Protein AF-A0A5N7DQH2-F1 (afdb_monomer)

Mean predicted aligned error: 17.01 Å

Nearest PDB structures (foldseek):
  4uob-assembly1_A  TM=7.864E-01  e=9.817E-02  Deinococcus radiodurans R1 = ATCC 13939 = DSM 20539
  7zm7-assembly1_J  TM=2.727E-01  e=5.864E+00  Thermochaetoides thermophila DSM 1495

InterPro domains:
  IPR011257 DNA glycosylase [SSF48150] (36-130)

Secondary structure (DSSP, 8-state):
-----PPPGGGGT--GGG--HHHHHHHHHHHHHTTSSS-HHHHHHHHHHHHHTT--SHHHHHHHHHHHHHHHHHHTT-TTTHHHHHHHHHHHHHHHHHHHSSHHHHHHHS-HHHHHHHHHHSTT--HHHHHHHHHHHHHHHHHHHHHHHHHHHHHHHHHHHHHHHS---------S------SSTTSSS-SS------------------------

Foldseek 3Di:
DPPDDDDDLVNLVQDLVVVDLQSVQLLVQLLQLVLDPDDPQLSSQLSVLCVVVVVRFLVSLLVCAQPNQLVSSVVSVVVVCSNVSSVLSNVVSVCCCVVQNGSVRVLVVDALPVNLVVVVVSPRSDPVSSVSSSVSSVVVVVVVVVVVVVVVVVVVVVVVVVCVVPPPPDPPPPDDDDDDDPPPPDPPPDDDDDDDDDDDDDDDDDDDDDDDDDDD

Organism: NCBI:txid1506151

Radius of gyration: 39.38 Å; Cα contacts (8 Å, |Δi|>4): 152; chains: 1; bounding box: 69×80×102 Å

Solvent-accessible surface area (backbone atoms only — not comparable to full-atom values): 13163 Å² total; per-residue (Å²): 130,80,81,78,86,74,91,49,54,68,83,73,73,41,54,62,90,72,70,46,56,50,38,54,40,47,48,52,54,43,37,49,49,66,34,49,102,66,58,70,69,38,35,51,39,24,45,49,43,34,54,73,73,59,50,40,49,51,64,47,41,57,75,52,37,56,68,54,42,26,52,41,20,43,77,20,64,33,68,93,44,18,67,72,41,25,55,47,51,39,53,52,24,49,51,34,44,76,79,44,66,37,68,56,46,49,65,67,75,36,56,41,70,57,44,36,50,60,50,44,70,50,80,70,40,33,78,66,36,32,47,68,50,26,60,50,42,45,55,52,53,56,49,50,55,53,48,54,53,48,52,53,49,49,55,50,50,53,47,56,48,46,50,64,76,56,58,78,82,72,82,78,79,80,71,82,90,81,83,82,80,72,83,77,88,72,82,82,91,81,77,91,90,78,88,82,86,80,91,88,92,85,88,83,86,84,89,82,82,87,81,92,86,80,93,131

pLDDT: mean 72.67, std 21.2, range [31.47, 98.31]

Structure (mmCIF, N/CA/C/O backbone):
data_AF-A0A5N7DQH2-F1
#
_entry.id   AF-A0A5N7DQH2-F1
#
loop_
_atom_site.group_PDB
_atom_site.id
_atom_site.type_symbol
_atom_site.label_atom_id
_atom_site.label_alt_id
_atom_site.label_comp_id
_atom_site.label_asym_id
_atom_site.label_entity_id
_atom_site.label_seq_id
_atom_site.pdbx_PDB_ins_code
_atom_site.Cartn_x
_atom_site.Cartn_y
_atom_site.Cartn_z
_atom_site.occupancy
_atom_site.B_iso_or_equiv
_atom_site.auth_seq_id
_atom_site.auth_comp_id
_atom_site.auth_asym_id
_atom_site.auth_atom_id
_atom_site.pdbx_PDB_model_num
ATOM 1 N N . MET A 1 1 ? -3.807 28.123 -16.490 1.00 34.75 1 MET A N 1
ATOM 2 C CA . MET A 1 1 ? -3.996 26.685 -16.794 1.00 34.75 1 MET A CA 1
ATOM 3 C C . MET A 1 1 ? -5.101 26.154 -15.893 1.00 34.75 1 MET A C 1
ATOM 5 O O . MET A 1 1 ? -5.198 26.673 -14.784 1.00 34.75 1 MET A O 1
ATOM 9 N N . PRO A 1 2 ? -5.917 25.174 -16.318 1.00 31.47 2 PRO A N 1
ATOM 10 C CA . PRO A 1 2 ? -6.772 24.442 -15.383 1.00 31.47 2 PRO A CA 1
ATOM 11 C C . PRO A 1 2 ? -5.902 23.697 -14.350 1.00 31.47 2 PRO A C 1
ATOM 13 O O . PRO A 1 2 ? -4.759 23.351 -14.676 1.00 31.47 2 PRO A O 1
ATOM 16 N N . PRO A 1 3 ? -6.399 23.445 -13.125 1.00 34.47 3 PRO A N 1
ATOM 17 C CA . PRO A 1 3 ? -5.678 22.630 -12.153 1.00 34.47 3 PRO A CA 1
ATOM 18 C C . PRO A 1 3 ? -5.424 21.233 -12.732 1.00 34.47 3 PRO A C 1
ATOM 20 O O . PRO A 1 3 ? -6.291 20.627 -13.366 1.00 34.47 3 PRO A O 1
ATOM 23 N N . LYS A 1 4 ? -4.202 20.731 -12.546 1.00 45.00 4 LYS A N 1
ATOM 24 C CA . LYS A 1 4 ? -3.784 19.416 -13.037 1.00 45.00 4 LYS A CA 1
ATOM 25 C C . LYS A 1 4 ? -4.529 18.354 -12.231 1.00 45.00 4 LYS A C 1
ATOM 27 O O . LYS A 1 4 ? -4.187 18.168 -11.072 1.00 45.00 4 LYS A O 1
ATOM 32 N N . LYS A 1 5 ? -5.530 17.700 -12.836 1.00 46.44 5 LYS A N 1
ATOM 33 C CA . LYS A 1 5 ? -6.452 16.778 -12.150 1.00 46.44 5 LYS A CA 1
ATOM 34 C C . LYS A 1 5 ? -5.695 15.811 -11.228 1.00 46.44 5 LYS A C 1
ATOM 36 O O . LYS A 1 5 ? -4.890 15.007 -11.697 1.00 46.44 5 LYS A O 1
ATOM 41 N N . GLU A 1 6 ? -5.940 15.940 -9.931 1.00 59.09 6 GLU A N 1
ATOM 42 C CA . GLU A 1 6 ? -5.335 15.110 -8.892 1.00 59.09 6 GLU A CA 1
ATOM 43 C C . GLU A 1 6 ? -6.077 13.776 -8.757 1.00 59.09 6 GLU A C 1
ATOM 45 O O . GLU A 1 6 ? -7.237 13.649 -9.159 1.00 59.09 6 GLU A O 1
ATOM 50 N N . ILE A 1 7 ? -5.373 12.755 -8.263 1.00 65.75 7 ILE A N 1
ATOM 51 C CA . ILE A 1 7 ? -5.926 11.409 -8.123 1.00 65.75 7 ILE A CA 1
ATOM 52 C C . ILE A 1 7 ? -6.754 11.397 -6.848 1.00 65.75 7 ILE A C 1
ATOM 54 O O . ILE A 1 7 ? -6.239 11.721 -5.788 1.00 65.75 7 ILE A O 1
ATOM 58 N N . GLN A 1 8 ? -8.022 11.014 -6.933 1.00 72.31 8 GLN A N 1
ATOM 59 C CA . GLN A 1 8 ? -8.864 10.865 -5.749 1.00 72.31 8 GLN A CA 1
ATOM 60 C C . GLN A 1 8 ? -8.976 9.384 -5.398 1.00 72.31 8 GLN A C 1
ATOM 62 O O . GLN A 1 8 ? -9.182 8.557 -6.287 1.00 72.31 8 GLN A O 1
ATOM 67 N N . ALA A 1 9 ? -8.907 9.045 -4.109 1.00 76.44 9 ALA A N 1
ATOM 68 C CA . ALA A 1 9 ? -9.088 7.676 -3.618 1.00 76.44 9 ALA A CA 1
ATOM 69 C C . ALA A 1 9 ? -10.387 7.031 -4.144 1.00 76.44 9 ALA A C 1
ATOM 71 O O . ALA A 1 9 ? -10.381 5.882 -4.586 1.00 76.44 9 ALA A O 1
ATOM 72 N N . ALA A 1 10 ? -11.468 7.814 -4.230 1.00 77.25 10 ALA A N 1
ATOM 73 C CA . ALA A 1 10 ? -12.739 7.397 -4.818 1.00 77.25 10 ALA A CA 1
ATOM 74 C C . ALA A 1 10 ? -12.639 7.012 -6.312 1.00 77.25 10 ALA A C 1
ATOM 76 O O . ALA A 1 10 ? -13.285 6.056 -6.734 1.00 77.25 10 ALA A O 1
ATOM 77 N N . GLU A 1 11 ? -11.789 7.671 -7.114 1.00 80.19 11 GLU A N 1
ATOM 78 C CA . GLU A 1 11 ? -11.559 7.283 -8.519 1.00 80.19 11 GLU A CA 1
ATOM 79 C C . GLU A 1 11 ? -10.757 5.980 -8.661 1.00 80.19 11 GLU A C 1
ATOM 81 O O . GLU A 1 11 ? -10.680 5.432 -9.764 1.00 80.19 11 GLU A O 1
ATOM 86 N N . LEU A 1 12 ? -10.184 5.470 -7.569 1.00 85.44 12 LEU A N 1
ATOM 87 C CA . LEU A 1 12 ? -9.516 4.171 -7.477 1.00 85.44 12 LEU A CA 1
ATOM 88 C C . LEU A 1 12 ? -10.350 3.120 -6.717 1.00 85.44 12 LEU A C 1
ATOM 90 O O . LEU A 1 12 ? -9.891 1.996 -6.549 1.00 85.44 12 LEU A O 1
ATOM 94 N N . GLY A 1 13 ? -11.563 3.465 -6.264 1.00 87.25 13 GLY A N 1
ATOM 95 C CA . GLY A 1 13 ? -12.417 2.578 -5.464 1.00 87.25 13 GLY A CA 1
ATOM 96 C C . GLY A 1 13 ? -11.973 2.399 -4.006 1.00 87.25 13 GLY A C 1
ATOM 97 O O . GLY A 1 13 ? -12.454 1.488 -3.339 1.00 87.25 13 GLY A O 1
ATOM 98 N N . ILE A 1 14 ? -11.068 3.248 -3.508 1.00 85.38 14 ILE A N 1
ATOM 99 C CA . ILE A 1 14 ? -10.484 3.149 -2.164 1.00 85.38 14 ILE A CA 1
ATOM 100 C C . ILE A 1 14 ? -11.370 3.887 -1.150 1.00 85.38 14 ILE A C 1
ATOM 102 O O . ILE A 1 14 ? -11.638 5.083 -1.296 1.00 85.38 14 ILE A O 1
ATOM 106 N N . ASN A 1 15 ? -11.790 3.197 -0.086 1.00 85.94 15 ASN A N 1
ATOM 107 C CA . ASN A 1 15 ? -12.643 3.741 0.971 1.00 85.94 15 ASN A CA 1
ATOM 108 C C . ASN A 1 15 ? -11.855 4.069 2.249 1.00 85.94 15 ASN A C 1
ATOM 110 O O . ASN A 1 15 ? -11.905 3.357 3.257 1.00 85.94 15 ASN A O 1
ATOM 114 N N . LEU A 1 16 ? -11.199 5.226 2.231 1.00 78.75 16 LEU A N 1
ATOM 115 C CA . LEU A 1 16 ? -10.446 5.776 3.362 1.00 78.75 16 LEU A CA 1
ATOM 116 C C . LEU A 1 16 ? -11.306 5.997 4.619 1.00 78.75 16 LEU A C 1
ATOM 118 O O . LEU A 1 16 ? -10.827 5.832 5.741 1.00 78.75 16 LEU A O 1
ATOM 122 N N . SER A 1 17 ? -12.601 6.294 4.451 1.00 77.25 17 SER A N 1
ATOM 123 C CA . SER A 1 17 ? -13.521 6.520 5.576 1.00 77.25 17 SER A CA 1
ATOM 124 C C . SER A 1 17 ? -13.772 5.266 6.428 1.00 77.25 17 SER A C 1
ATOM 126 O O . SER A 1 17 ? -14.138 5.393 7.598 1.00 77.25 17 SER A O 1
ATOM 128 N N . SER A 1 18 ? -13.504 4.069 5.881 1.00 81.25 18 SER A N 1
ATOM 129 C CA . SER A 1 18 ? -13.548 2.791 6.612 1.00 81.25 18 SER A CA 1
ATOM 130 C C . SER A 1 18 ? -12.520 2.705 7.745 1.00 81.25 18 SER A C 1
ATOM 132 O O . SER A 1 18 ? -12.708 1.949 8.695 1.00 81.25 18 SER A O 1
ATOM 134 N N . ARG A 1 19 ? -11.426 3.472 7.635 1.00 76.56 19 ARG A N 1
ATOM 135 C CA . ARG A 1 19 ? -10.244 3.452 8.508 1.00 76.56 19 ARG A CA 1
ATOM 136 C C . ARG A 1 19 ? -9.555 2.093 8.675 1.00 76.56 19 ARG A C 1
ATOM 138 O O . ARG A 1 19 ? -8.825 1.894 9.647 1.00 76.56 19 ARG A O 1
ATOM 145 N N . THR A 1 20 ? -9.769 1.171 7.739 1.00 84.00 20 THR A N 1
ATOM 146 C CA . THR A 1 20 ? -9.110 -0.140 7.734 1.00 84.00 20 THR A CA 1
ATOM 147 C C . THR A 1 20 ? -7.669 -0.041 7.230 1.00 84.00 20 THR A C 1
ATOM 149 O O . THR A 1 20 ? -7.355 0.762 6.351 1.00 84.00 20 THR A O 1
ATOM 152 N N . GLU A 1 21 ? -6.786 -0.886 7.768 1.00 85.62 21 GLU A N 1
ATOM 153 C CA . GLU A 1 21 ? -5.375 -0.948 7.363 1.00 85.62 21 GLU A CA 1
ATOM 154 C C . GLU A 1 21 ? -5.215 -1.242 5.864 1.00 85.62 21 GLU A C 1
ATOM 156 O O . GLU A 1 21 ? -4.405 -0.605 5.192 1.00 85.62 21 GLU A O 1
ATOM 161 N N . THR A 1 22 ? -6.052 -2.134 5.329 1.00 90.62 22 THR A N 1
ATOM 162 C CA . THR A 1 22 ? -6.093 -2.506 3.911 1.00 90.62 22 THR A CA 1
ATOM 163 C C . THR A 1 22 ? -6.364 -1.306 3.002 1.00 90.62 22 THR A C 1
ATOM 165 O O . THR A 1 22 ? -5.651 -1.114 2.022 1.00 90.62 22 THR A O 1
ATOM 168 N N . GLU A 1 23 ? -7.349 -0.456 3.313 1.00 88.44 23 GLU A N 1
ATOM 169 C CA . GLU A 1 23 ? -7.671 0.706 2.469 1.00 88.44 23 GLU A CA 1
ATOM 170 C C . GLU A 1 23 ? -6.580 1.788 2.525 1.00 88.44 23 GLU A C 1
ATOM 172 O O . GLU A 1 23 ? -6.277 2.411 1.505 1.00 88.44 23 GLU A O 1
ATOM 177 N N . TYR A 1 24 ? -5.911 1.961 3.670 1.00 84.62 24 TYR A N 1
ATOM 178 C CA . TYR A 1 24 ? -4.726 2.819 3.741 1.00 84.62 24 TYR A CA 1
ATOM 179 C C . TYR A 1 24 ? -3.539 2.240 2.960 1.00 84.62 24 TYR A C 1
ATOM 181 O O . TYR A 1 24 ? -2.814 2.993 2.310 1.00 84.62 24 TYR A O 1
ATOM 189 N N . PHE A 1 25 ? -3.337 0.919 2.983 1.00 90.25 25 PHE A N 1
ATOM 190 C CA . PHE A 1 25 ? -2.260 0.287 2.220 1.00 90.25 25 PHE A CA 1
ATOM 191 C C . PHE A 1 25 ? -2.516 0.365 0.711 1.00 90.25 25 PHE A C 1
ATOM 193 O O . PHE A 1 25 ? -1.612 0.719 -0.040 1.00 90.25 25 PHE A O 1
ATOM 200 N N . LYS A 1 26 ? -3.763 0.174 0.259 1.00 91.38 26 LYS A N 1
ATOM 201 C CA . LYS A 1 26 ? -4.169 0.459 -1.130 1.00 91.38 26 LYS A CA 1
ATOM 202 C C . LYS A 1 26 ? -3.820 1.893 -1.536 1.00 91.38 26 LYS A C 1
ATOM 204 O O . LYS A 1 26 ? -3.239 2.102 -2.600 1.00 91.38 26 LYS A O 1
ATOM 209 N N . TRP A 1 27 ? -4.106 2.884 -0.686 1.00 86.75 27 TRP A N 1
ATOM 210 C CA . TRP A 1 27 ? -3.701 4.264 -0.971 1.00 86.75 27 TRP A CA 1
ATOM 211 C C . TRP A 1 27 ? -2.183 4.421 -1.051 1.00 86.75 27 TRP A C 1
ATOM 213 O O . TRP A 1 27 ? -1.689 5.064 -1.973 1.00 86.75 27 TRP A O 1
ATOM 223 N N . PHE A 1 28 ? -1.428 3.772 -0.162 1.00 86.25 28 PHE A N 1
ATOM 224 C CA . PHE A 1 28 ? 0.031 3.765 -0.221 1.00 86.25 28 PHE A CA 1
ATOM 225 C C . PHE A 1 28 ? 0.579 3.169 -1.537 1.00 86.25 28 PHE A C 1
ATOM 227 O O . PHE A 1 28 ? 1.486 3.750 -2.139 1.00 86.25 28 PHE A O 1
ATOM 234 N N . LEU A 1 29 ? -0.011 2.080 -2.046 1.00 90.75 29 LEU A N 1
ATOM 235 C CA . LEU A 1 29 ? 0.347 1.493 -3.347 1.00 90.75 29 LEU A CA 1
ATOM 236 C C . LEU A 1 29 ? 0.067 2.451 -4.513 1.00 90.75 29 LEU A C 1
ATOM 238 O O . LEU A 1 29 ? 0.933 2.653 -5.368 1.00 90.75 29 LEU A O 1
ATOM 242 N N . ALA A 1 30 ? -1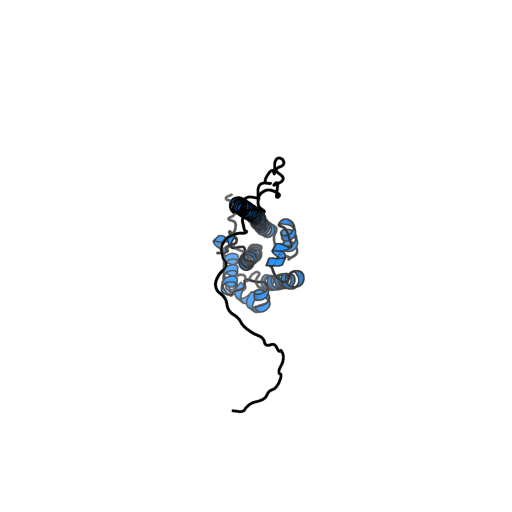.096 3.109 -4.521 1.00 87.44 30 ALA A N 1
ATOM 243 C CA . ALA A 1 30 ? -1.391 4.161 -5.492 1.00 87.44 30 ALA A CA 1
ATOM 244 C C . ALA A 1 30 ? -0.356 5.301 -5.398 1.00 87.44 30 ALA A C 1
ATOM 246 O O . ALA A 1 30 ? 0.268 5.675 -6.392 1.00 87.44 30 ALA A O 1
ATOM 247 N N . CYS A 1 31 ? -0.091 5.798 -4.192 1.00 82.50 31 CYS A N 1
ATOM 248 C CA . CYS A 1 31 ? 0.913 6.816 -3.899 1.00 82.50 31 CYS A CA 1
ATOM 249 C C . CYS A 1 31 ? 2.321 6.476 -4.432 1.00 82.50 31 CYS A C 1
ATOM 251 O O . CYS A 1 31 ? 3.024 7.375 -4.913 1.00 82.50 31 CYS A O 1
ATOM 253 N N . LEU A 1 32 ? 2.727 5.200 -4.399 1.00 85.06 32 LEU A N 1
ATOM 254 C CA . LEU A 1 32 ? 3.977 4.721 -4.999 1.00 85.06 32 LEU A CA 1
ATOM 255 C C . LEU A 1 32 ? 3.949 4.749 -6.536 1.00 85.06 32 LEU A C 1
ATOM 257 O O . LEU A 1 32 ? 4.876 5.284 -7.149 1.00 85.06 32 LEU A O 1
ATOM 261 N N . LEU A 1 33 ? 2.895 4.216 -7.163 1.00 87.81 33 LE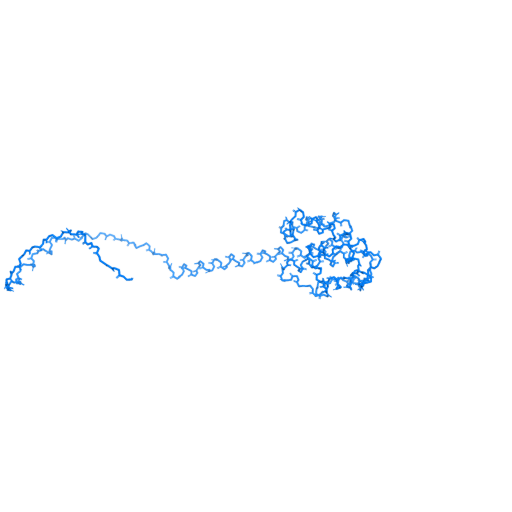U A N 1
ATOM 262 C CA . LEU A 1 33 ? 2.777 4.126 -8.626 1.00 87.81 33 LEU A CA 1
ATOM 263 C C . LEU A 1 33 ? 2.615 5.504 -9.286 1.00 87.81 33 LEU A C 1
ATOM 265 O O . LEU A 1 33 ? 3.324 5.841 -10.237 1.00 87.81 33 LEU A O 1
ATOM 269 N N . PHE A 1 34 ? 1.718 6.341 -8.764 1.00 83.31 34 PHE A N 1
ATOM 270 C CA . PHE A 1 34 ? 1.489 7.698 -9.268 1.00 83.31 34 PHE A CA 1
ATOM 271 C C . PHE A 1 34 ? 2.636 8.675 -8.928 1.00 83.31 34 PHE A C 1
ATOM 273 O O . PHE A 1 34 ? 2.657 9.796 -9.442 1.00 83.31 34 PHE A O 1
ATOM 280 N N . GLY A 1 35 ? 3.609 8.260 -8.105 1.00 75.38 35 GLY A N 1
ATOM 281 C CA . GLY A 1 35 ? 4.827 9.020 -7.801 1.00 75.38 35 GLY A CA 1
ATOM 282 C C . GLY A 1 35 ? 5.893 9.009 -8.909 1.00 75.38 35 GLY A C 1
ATOM 283 O O . GLY A 1 35 ? 6.785 9.860 -8.902 1.00 75.38 35 GLY A O 1
ATOM 284 N N . LYS A 1 36 ? 5.820 8.079 -9.873 1.00 78.25 36 LYS A N 1
ATOM 285 C CA . LYS A 1 36 ? 6.749 7.985 -11.020 1.00 78.25 36 LYS A CA 1
ATOM 286 C C . LYS A 1 36 ? 6.292 8.892 -12.183 1.00 78.25 36 LYS A C 1
ATOM 288 O O . LYS A 1 36 ? 5.104 9.196 -12.300 1.00 78.25 36 LYS A O 1
ATOM 293 N N . PRO A 1 37 ? 7.188 9.307 -13.103 1.00 77.81 37 PRO A N 1
ATOM 294 C CA . PRO A 1 37 ? 6.809 10.067 -14.298 1.00 7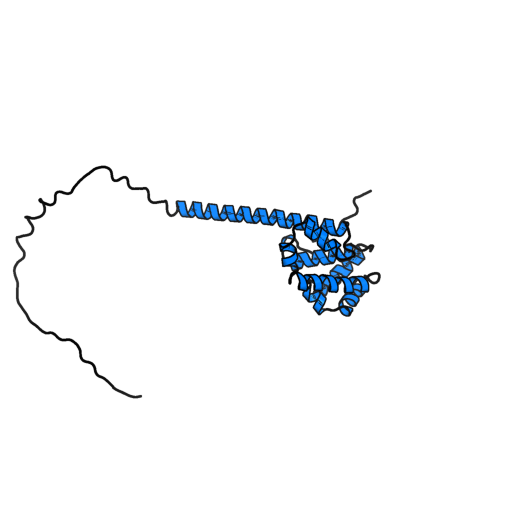7.81 37 PRO A CA 1
ATOM 295 C C . PRO A 1 37 ? 6.193 9.142 -15.369 1.00 77.81 37 PRO A C 1
ATOM 297 O O . PRO A 1 37 ? 6.837 8.772 -16.354 1.00 77.81 37 PRO A O 1
ATOM 300 N N . VAL A 1 38 ? 4.932 8.765 -15.144 1.00 80.44 38 VAL A N 1
ATOM 301 C CA . VAL A 1 38 ? 4.102 7.892 -15.994 1.00 80.44 38 VAL A CA 1
ATOM 302 C C . VAL A 1 38 ? 2.769 8.555 -16.358 1.00 80.44 38 VAL A C 1
ATOM 304 O O . VAL A 1 38 ? 2.346 9.537 -15.742 1.00 80.44 38 VAL A O 1
ATOM 307 N N . GLN A 1 39 ? 2.073 8.007 -17.358 1.00 83.19 39 GLN A N 1
ATOM 308 C CA . GLN A 1 39 ? 0.697 8.408 -17.651 1.00 83.19 39 GLN A CA 1
ATOM 309 C C . GLN A 1 39 ? -0.242 7.973 -16.516 1.00 83.19 39 GLN A C 1
ATOM 311 O O . GLN A 1 39 ? -0.116 6.873 -15.982 1.00 83.19 39 GLN A O 1
ATOM 316 N N . GLN A 1 40 ? -1.223 8.814 -16.177 1.00 82.94 40 GLN A N 1
ATOM 317 C CA . GLN A 1 40 ? -2.162 8.538 -15.080 1.00 82.94 40 GLN A CA 1
ATOM 318 C C . GLN A 1 40 ? -3.010 7.280 -15.334 1.00 82.94 40 GLN A C 1
ATOM 320 O O . GLN A 1 40 ? -3.289 6.538 -14.399 1.00 82.94 40 GLN A O 1
ATOM 325 N N . ALA A 1 41 ? -3.364 6.997 -16.593 1.00 87.69 41 ALA A N 1
ATOM 326 C CA . ALA A 1 41 ? -4.082 5.777 -16.964 1.00 87.69 41 ALA A CA 1
ATOM 327 C C . ALA A 1 41 ? -3.249 4.502 -16.725 1.00 87.69 41 ALA A C 1
ATOM 329 O O . ALA A 1 41 ? -3.790 3.510 -16.252 1.00 87.69 41 ALA A O 1
ATOM 330 N N . VAL A 1 42 ? -1.936 4.550 -16.982 1.00 89.81 42 VAL A N 1
ATOM 331 C CA . VAL A 1 42 ? -1.011 3.422 -16.767 1.00 89.81 42 VAL A CA 1
ATOM 332 C C . VAL A 1 42 ? -0.810 3.159 -15.273 1.00 89.81 42 VAL A C 1
ATOM 334 O O . VAL A 1 42 ? -0.932 2.024 -14.831 1.00 89.81 42 VAL A O 1
ATOM 337 N N . ALA A 1 43 ? -0.602 4.207 -14.465 1.00 89.44 43 ALA A N 1
ATOM 338 C CA . ALA A 1 43 ? -0.550 4.061 -13.007 1.00 89.44 43 ALA A CA 1
ATOM 339 C C . ALA A 1 43 ? -1.883 3.572 -12.410 1.00 89.44 43 ALA A C 1
ATOM 341 O O . ALA A 1 43 ? -1.867 2.728 -11.518 1.00 89.44 43 ALA A O 1
ATOM 342 N N . LYS A 1 44 ? -3.032 4.041 -12.927 1.00 92.31 44 LYS A N 1
ATOM 343 C CA . LYS A 1 44 ? -4.350 3.530 -12.518 1.00 92.31 44 LYS A CA 1
ATOM 344 C C . LYS A 1 44 ? -4.518 2.054 -12.870 1.00 92.31 44 LYS A C 1
ATOM 346 O O . LYS A 1 44 ? -5.032 1.311 -12.043 1.00 92.31 44 LYS A O 1
ATOM 351 N N . ARG A 1 45 ? -4.113 1.635 -14.072 1.00 94.62 45 ARG A N 1
ATOM 352 C CA . ARG A 1 45 ? -4.244 0.241 -14.498 1.00 94.62 45 ARG A CA 1
ATOM 353 C C . ARG A 1 45 ? -3.374 -0.674 -13.642 1.00 94.62 45 ARG A C 1
ATOM 355 O O . ARG A 1 45 ? -3.925 -1.542 -12.987 1.00 94.62 45 ARG A O 1
ATOM 362 N N . ALA A 1 46 ? -2.072 -0.403 -13.548 1.00 95.19 46 ALA A N 1
ATOM 363 C CA . ALA A 1 46 ? -1.150 -1.173 -12.710 1.00 95.19 46 ALA A CA 1
ATOM 364 C C . ALA A 1 46 ? -1.571 -1.230 -11.228 1.00 95.19 46 ALA A C 1
ATOM 366 O O . ALA A 1 46 ? -1.365 -2.243 -10.569 1.00 95.19 46 ALA A O 1
ATOM 367 N N . PHE A 1 47 ? -2.208 -0.175 -10.705 1.00 95.31 47 PHE A N 1
ATOM 368 C CA . PHE A 1 47 ? -2.839 -0.226 -9.387 1.00 95.31 47 PHE A CA 1
ATOM 369 C C . PHE A 1 47 ? -4.000 -1.234 -9.344 1.00 95.31 47 PHE A C 1
ATOM 371 O O . PHE A 1 47 ? -4.065 -2.038 -8.422 1.00 95.31 47 PHE A O 1
ATOM 378 N N . LEU A 1 48 ? -4.910 -1.202 -10.322 1.00 95.81 48 LEU A N 1
ATOM 379 C CA . LEU A 1 48 ? -6.067 -2.099 -10.362 1.00 95.81 48 LEU A CA 1
ATOM 380 C C . LEU A 1 48 ? -5.675 -3.572 -10.542 1.00 95.81 48 LEU A C 1
ATOM 382 O O . LEU A 1 48 ? -6.266 -4.396 -9.849 1.00 95.81 48 LEU A O 1
ATOM 386 N N . GLU A 1 49 ? -4.672 -3.895 -11.371 1.00 97.81 49 GLU A N 1
ATOM 387 C CA . GLU A 1 49 ? -4.198 -5.286 -11.511 1.00 97.81 49 GLU A CA 1
ATOM 388 C C . GLU A 1 49 ? -3.683 -5.817 -10.153 1.00 97.81 49 GLU A C 1
ATOM 390 O O . GLU A 1 49 ? -4.088 -6.888 -9.710 1.00 97.81 49 GLU A O 1
ATOM 395 N N . LEU A 1 50 ? -2.888 -5.021 -9.413 1.00 97.25 50 LEU A N 1
ATOM 396 C CA . LEU A 1 50 ? -2.429 -5.376 -8.059 1.00 97.25 50 LEU A CA 1
ATOM 397 C C . LEU A 1 50 ? -3.594 -5.634 -7.088 1.00 97.25 50 LEU A C 1
ATOM 399 O O . LEU A 1 50 ? -3.532 -6.576 -6.301 1.00 97.25 50 LEU A O 1
ATOM 403 N N . ILE A 1 51 ? -4.665 -4.831 -7.131 1.00 96.81 51 ILE A N 1
ATOM 404 C CA . ILE A 1 51 ? -5.831 -5.045 -6.254 1.00 96.81 51 ILE A CA 1
ATOM 405 C C . ILE A 1 51 ? -6.637 -6.280 -6.674 1.00 96.81 51 ILE A C 1
ATOM 407 O O . ILE A 1 51 ? -7.150 -6.986 -5.804 1.00 96.81 51 ILE A O 1
ATOM 411 N N . GLN A 1 52 ? -6.746 -6.549 -7.976 1.00 96.81 52 GLN A N 1
ATOM 412 C CA . GLN A 1 52 ? -7.426 -7.730 -8.512 1.00 96.81 52 GLN A CA 1
ATOM 413 C C . GLN A 1 52 ? -6.712 -9.025 -8.099 1.00 96.81 52 GLN A C 1
ATOM 415 O O . GLN A 1 52 ? -7.369 -9.983 -7.701 1.00 96.81 52 GLN A O 1
ATOM 420 N N . GLU A 1 53 ? -5.381 -9.002 -8.081 1.00 97.38 53 GLU A N 1
ATOM 421 C CA . GLU A 1 53 ? -4.509 -10.089 -7.616 1.00 97.38 53 GLU A CA 1
ATOM 422 C C . GLU A 1 53 ? -4.332 -10.124 -6.083 1.00 97.38 53 GLU A C 1
ATOM 424 O O . GLU A 1 53 ? -3.490 -10.843 -5.550 1.00 97.38 53 GLU A O 1
ATOM 429 N N . GLY A 1 54 ? -5.126 -9.345 -5.339 1.00 96.62 54 GLY A N 1
ATOM 430 C CA . GLY A 1 54 ? -5.165 -9.380 -3.875 1.00 96.62 54 GLY A CA 1
ATOM 431 C C . GLY A 1 54 ? -3.984 -8.711 -3.162 1.00 96.62 54 GLY A C 1
ATOM 432 O O . GLY A 1 54 ? -3.951 -8.718 -1.928 1.00 96.62 54 GLY A O 1
ATOM 433 N N . ILE A 1 55 ? -3.058 -8.081 -3.892 1.00 97.69 55 ILE A N 1
ATOM 434 C CA . ILE A 1 55 ? -1.870 -7.398 -3.361 1.00 97.69 55 ILE A CA 1
ATOM 435 C C . ILE A 1 55 ? -2.299 -6.145 -2.579 1.00 97.69 55 ILE A C 1
ATOM 437 O O . ILE A 1 55 ? -2.471 -5.050 -3.117 1.00 97.69 55 ILE A O 1
ATOM 441 N N . THR A 1 56 ? -2.546 -6.329 -1.281 1.00 96.12 56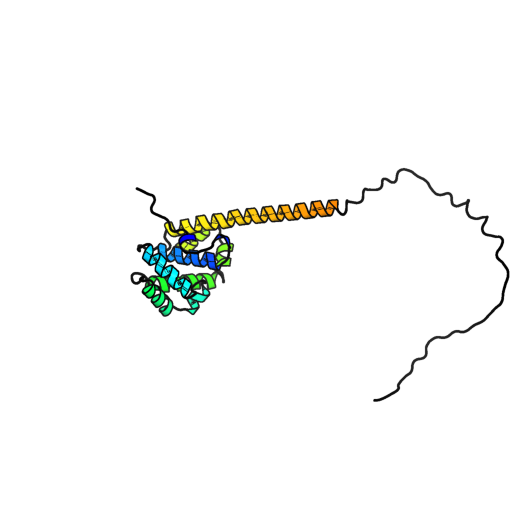 THR A N 1
ATOM 442 C CA . THR A 1 56 ? -3.302 -5.391 -0.428 1.00 96.12 56 THR A CA 1
ATOM 443 C C . THR A 1 56 ? -2.750 -5.245 0.996 1.00 96.12 56 THR A C 1
ATOM 445 O O . THR A 1 56 ? -3.287 -4.465 1.785 1.00 96.12 56 THR A O 1
ATOM 448 N N . SER A 1 57 ? -1.651 -5.930 1.321 1.00 95.69 57 SER A N 1
ATOM 449 C CA . SER A 1 57 ? -0.885 -5.785 2.567 1.00 95.69 57 SER A CA 1
ATOM 450 C C . SER A 1 57 ? 0.625 -6.005 2.338 1.00 95.69 57 SER A C 1
ATOM 452 O O . SER A 1 57 ? 1.003 -6.587 1.314 1.00 95.69 57 SER A O 1
ATOM 454 N N . PRO A 1 58 ? 1.503 -5.604 3.284 1.00 95.69 58 PRO A N 1
ATOM 455 C CA . PRO A 1 58 ? 2.930 -5.930 3.227 1.00 95.69 58 PRO A CA 1
ATOM 456 C C . PRO A 1 58 ? 3.195 -7.439 3.120 1.00 95.69 58 PRO A C 1
ATOM 458 O O . PRO A 1 58 ? 4.079 -7.851 2.377 1.00 95.69 58 PRO A O 1
ATOM 461 N N . ASP A 1 59 ? 2.405 -8.257 3.820 1.00 96.62 59 ASP A N 1
ATOM 462 C CA . ASP A 1 59 ? 2.487 -9.719 3.774 1.00 96.62 59 ASP A CA 1
ATOM 463 C C . ASP A 1 59 ? 2.192 -10.248 2.359 1.00 96.62 59 ASP A C 1
ATOM 465 O O . ASP A 1 59 ? 3.050 -10.900 1.777 1.00 96.62 59 ASP A O 1
ATOM 469 N N . THR A 1 60 ? 1.081 -9.839 1.723 1.00 97.88 60 THR A N 1
ATOM 470 C CA . THR A 1 60 ? 0.747 -10.285 0.347 1.00 97.88 60 THR A CA 1
ATOM 471 C C . THR A 1 60 ? 1.800 -9.912 -0.704 1.00 97.88 60 THR A C 1
ATOM 473 O O . THR A 1 60 ? 1.922 -10.588 -1.719 1.00 97.88 60 THR A O 1
ATOM 476 N N . ILE A 1 61 ? 2.580 -8.851 -0.470 1.00 97.81 61 ILE A N 1
ATOM 477 C CA . ILE A 1 61 ? 3.696 -8.453 -1.342 1.00 97.81 61 ILE A CA 1
ATOM 478 C C . ILE A 1 61 ? 4.905 -9.367 -1.149 1.00 97.81 61 ILE A C 1
ATOM 480 O O . ILE A 1 61 ? 5.566 -9.726 -2.121 1.00 97.81 61 ILE A O 1
ATOM 484 N N . LEU A 1 62 ? 5.206 -9.736 0.096 1.00 97.75 62 LEU A N 1
ATOM 485 C CA . LEU A 1 62 ? 6.307 -10.640 0.418 1.00 97.75 62 LEU A CA 1
ATOM 486 C C . LEU A 1 62 ? 5.993 -12.079 -0.022 1.00 97.75 62 LEU A C 1
ATOM 488 O O . LEU A 1 62 ? 6.878 -12.736 -0.564 1.00 97.75 62 LEU A O 1
ATOM 492 N N . ASP A 1 63 ? 4.739 -12.515 0.130 1.00 98.00 63 ASP A N 1
ATOM 493 C CA . ASP A 1 63 ? 4.245 -13.828 -0.304 1.00 98.00 63 ASP A CA 1
ATOM 494 C C . ASP A 1 63 ? 4.229 -13.974 -1.837 1.00 98.00 63 ASP A C 1
ATOM 496 O O . ASP A 1 63 ? 4.557 -15.039 -2.358 1.00 98.00 63 ASP A O 1
ATOM 500 N N . ALA A 1 64 ? 3.886 -12.909 -2.576 1.00 98.00 64 ALA A N 1
ATOM 501 C CA . ALA A 1 64 ? 3.915 -12.908 -4.042 1.00 98.00 64 ALA A CA 1
ATOM 502 C C . ALA A 1 64 ? 5.344 -12.967 -4.618 1.00 98.00 64 ALA A C 1
ATOM 504 O O . ALA A 1 64 ? 5.559 -13.523 -5.695 1.00 98.00 64 ALA A O 1
ATOM 505 N N . GLY A 1 65 ? 6.330 -12.407 -3.911 1.00 97.31 65 GLY A N 1
ATOM 506 C CA . GLY A 1 65 ? 7.718 -12.369 -4.369 1.00 97.31 65 GLY A CA 1
ATOM 507 C C . GLY A 1 65 ? 7.953 -11.435 -5.564 1.00 97.31 65 GLY A C 1
ATOM 508 O O . GLY A 1 65 ? 7.064 -10.727 -6.031 1.00 97.31 65 GLY A O 1
ATOM 509 N N . TRP A 1 66 ? 9.198 -11.377 -6.047 1.00 98.31 66 TRP A N 1
ATOM 510 C CA . TRP A 1 66 ? 9.594 -10.378 -7.049 1.00 98.31 66 TRP A CA 1
ATOM 511 C C . TRP A 1 66 ? 9.002 -10.657 -8.430 1.00 98.31 66 TRP A C 1
ATOM 513 O O . TRP A 1 66 ? 8.442 -9.746 -9.034 1.00 98.31 66 TRP A O 1
ATOM 523 N N . ASP A 1 67 ? 9.079 -11.902 -8.902 1.00 98.12 67 ASP A N 1
ATOM 524 C CA . ASP A 1 67 ? 8.659 -12.275 -10.254 1.00 98.12 67 ASP A CA 1
ATOM 525 C C . ASP A 1 67 ? 7.156 -12.039 -10.471 1.00 98.12 67 ASP A C 1
ATOM 527 O O . ASP A 1 67 ? 6.784 -11.352 -11.421 1.00 98.12 67 ASP A O 1
ATOM 531 N N . ARG A 1 68 ? 6.283 -12.468 -9.541 1.00 98.25 68 ARG A N 1
ATOM 532 C CA . ARG A 1 68 ? 4.833 -12.231 -9.678 1.00 98.25 68 ARG A CA 1
ATOM 533 C C . ARG A 1 68 ? 4.478 -10.744 -9.612 1.00 98.25 68 ARG A C 1
ATOM 535 O O . ARG A 1 68 ? 3.605 -10.292 -10.345 1.00 98.25 68 ARG A O 1
ATOM 542 N N . LEU A 1 69 ? 5.175 -9.950 -8.793 1.00 98.25 69 LEU A N 1
ATOM 543 C CA . LEU A 1 69 ? 4.989 -8.493 -8.781 1.00 98.25 69 LEU A CA 1
ATOM 544 C C . LEU A 1 69 ? 5.419 -7.841 -10.103 1.00 98.25 69 LEU A C 1
ATOM 546 O O . LEU A 1 69 ? 4.820 -6.843 -10.493 1.00 98.25 69 LEU A O 1
ATOM 550 N N . VAL A 1 70 ? 6.430 -8.375 -10.796 1.00 98.06 70 VAL A N 1
ATOM 551 C CA . VAL A 1 70 ? 6.817 -7.913 -12.140 1.00 98.06 70 VAL A CA 1
ATOM 552 C C . VAL A 1 70 ? 5.745 -8.273 -13.168 1.00 98.06 70 VAL A C 1
ATOM 554 O O . VAL A 1 70 ? 5.327 -7.386 -13.907 1.00 98.06 70 VAL A O 1
ATOM 557 N N . GLU A 1 71 ? 5.252 -9.516 -13.174 1.00 97.94 71 GLU A N 1
ATOM 558 C CA . GLU A 1 71 ? 4.185 -9.970 -14.083 1.00 97.94 71 GLU A CA 1
ATOM 559 C C . GLU A 1 71 ? 2.942 -9.068 -13.998 1.00 97.94 71 GLU A C 1
ATOM 561 O O . GLU A 1 71 ? 2.518 -8.504 -15.005 1.00 97.94 71 GLU A O 1
ATOM 566 N N . ILE A 1 72 ? 2.419 -8.837 -12.788 1.00 97.81 72 ILE A N 1
ATOM 567 C CA . ILE A 1 72 ? 1.221 -8.005 -12.560 1.00 97.81 72 ILE A CA 1
ATOM 568 C C . ILE A 1 72 ? 1.454 -6.545 -13.001 1.00 97.81 72 ILE A C 1
ATOM 570 O O . ILE A 1 72 ? 0.548 -5.852 -13.478 1.00 97.81 72 ILE A O 1
ATOM 574 N N . LEU A 1 73 ? 2.688 -6.048 -12.867 1.00 96.56 73 LEU A N 1
ATOM 575 C CA . LEU A 1 73 ? 3.055 -4.708 -13.317 1.00 96.56 73 LEU A CA 1
ATOM 576 C C . LEU A 1 73 ? 3.186 -4.621 -14.850 1.00 96.56 73 LEU A C 1
ATOM 578 O O . LEU A 1 73 ? 2.803 -3.593 -15.410 1.00 96.56 73 LEU A O 1
ATOM 582 N N . ASP A 1 74 ? 3.658 -5.659 -15.544 1.00 95.31 74 ASP A N 1
ATOM 583 C CA . ASP A 1 74 ? 3.698 -5.711 -17.018 1.00 95.31 74 ASP A CA 1
ATOM 584 C C . ASP A 1 74 ? 2.295 -5.897 -17.634 1.00 95.31 74 ASP A C 1
ATOM 586 O O . ASP A 1 74 ? 1.916 -5.178 -18.568 1.00 95.31 74 ASP A O 1
ATOM 590 N N . GLU A 1 75 ? 1.460 -6.747 -17.021 1.00 94.81 75 GLU A N 1
ATOM 591 C CA . GLU A 1 75 ? 0.020 -6.867 -17.299 1.00 94.81 75 GLU A CA 1
ATOM 592 C C . GLU A 1 75 ? -0.658 -5.481 -17.229 1.00 94.81 75 GLU A C 1
ATOM 594 O O . GLU A 1 75 ? -1.387 -5.089 -18.146 1.00 94.81 75 GLU A O 1
ATOM 599 N N . GLY A 1 76 ? -0.310 -4.670 -16.221 1.00 92.88 76 GLY A N 1
ATOM 600 C CA . GLY A 1 76 ? -0.743 -3.274 -16.063 1.00 92.88 76 GLY A CA 1
ATOM 601 C C . GLY A 1 76 ? -0.091 -2.248 -17.008 1.00 92.88 76 GLY A C 1
ATOM 602 O O . GLY A 1 76 ? -0.381 -1.051 -16.909 1.00 92.88 76 GLY A O 1
ATOM 603 N N . HIS A 1 77 ? 0.781 -2.692 -17.919 1.00 94.00 77 HIS A N 1
ATOM 604 C CA . HIS A 1 77 ? 1.618 -1.900 -18.835 1.00 94.00 77 HIS A CA 1
ATOM 605 C C . HIS A 1 77 ? 2.580 -0.923 -18.137 1.00 94.00 77 HIS A C 1
ATOM 607 O O . HIS A 1 77 ? 2.912 0.149 -18.655 1.00 94.00 77 HIS A O 1
ATOM 613 N N . TYR A 1 78 ? 3.065 -1.299 -16.955 1.00 93.56 78 TYR A N 1
ATOM 614 C CA . TYR A 1 78 ? 4.005 -0.528 -16.140 1.00 93.56 78 TYR A CA 1
ATOM 615 C C . TYR A 1 78 ? 5.488 -0.767 -16.502 1.00 93.56 78 TYR A C 1
ATOM 617 O O . TYR A 1 78 ? 6.375 -0.264 -15.809 1.00 93.56 78 TYR A O 1
ATOM 625 N N . VAL A 1 79 ? 5.749 -1.452 -17.625 1.00 91.62 79 VAL A N 1
ATOM 626 C CA . VAL A 1 79 ? 7.027 -1.955 -18.198 1.00 91.62 79 VAL A CA 1
ATOM 627 C C . VAL A 1 79 ? 8.253 -1.029 -18.113 1.00 91.62 79 VAL A C 1
ATOM 629 O O . VAL A 1 79 ? 9.399 -1.448 -18.212 1.00 91.62 79 VAL A O 1
ATOM 632 N N . ARG A 1 80 ? 8.052 0.286 -17.975 1.00 90.44 80 ARG A N 1
ATOM 633 C CA . ARG A 1 80 ? 9.164 1.238 -17.795 1.00 90.44 80 ARG A CA 1
ATOM 634 C C . ARG A 1 80 ? 9.774 1.178 -16.387 1.00 90.44 80 ARG A C 1
ATOM 636 O O . ARG A 1 80 ? 10.877 1.683 -16.177 1.00 90.44 80 ARG A O 1
ATOM 643 N N . TYR A 1 81 ? 9.022 0.671 -15.413 1.00 90.50 81 TYR A N 1
ATOM 644 C CA . TYR A 1 81 ? 9.341 0.753 -13.991 1.00 90.50 81 TYR A CA 1
ATOM 645 C C . TYR A 1 81 ? 8.969 -0.490 -13.175 1.00 90.50 81 TYR A C 1
ATOM 647 O O . TYR A 1 81 ? 9.342 -0.503 -12.001 1.00 90.50 81 TYR A O 1
ATOM 655 N N . ASP A 1 82 ? 8.272 -1.469 -13.748 1.00 93.69 82 ASP A N 1
ATOM 656 C CA . ASP A 1 82 ? 8.021 -2.831 -13.243 1.00 93.69 82 ASP A CA 1
ATOM 657 C C . ASP A 1 82 ? 9.084 -3.369 -12.261 1.00 93.69 82 ASP A C 1
ATOM 659 O O . ASP A 1 82 ? 8.869 -3.301 -11.051 1.00 93.69 82 ASP A O 1
ATOM 663 N N . PHE A 1 83 ? 10.265 -3.783 -12.733 1.00 94.31 83 PHE A N 1
ATOM 664 C CA . PHE A 1 83 ? 11.381 -4.309 -11.942 1.00 94.31 83 PHE A CA 1
ATOM 665 C C . PHE A 1 83 ? 11.742 -3.383 -10.769 1.00 94.31 83 PHE A C 1
ATOM 667 O O . PHE A 1 83 ? 11.857 -3.805 -9.618 1.00 94.31 83 PHE A O 1
ATOM 674 N N . SER A 1 84 ? 11.859 -2.078 -11.050 1.00 91.06 84 SER A N 1
ATOM 675 C CA . SER A 1 84 ? 12.221 -1.045 -10.062 1.00 91.06 84 SER A CA 1
ATOM 676 C C . SER A 1 84 ? 11.124 -0.754 -9.031 1.00 91.06 84 SER A C 1
ATOM 678 O O . SER A 1 84 ? 11.354 -0.013 -8.073 1.00 91.06 84 SER A O 1
ATOM 6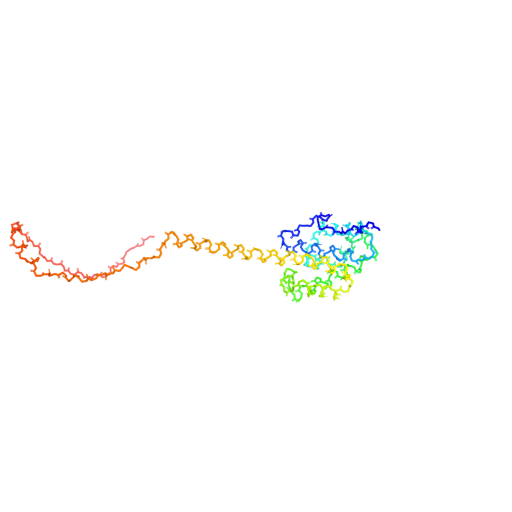80 N N . THR A 1 85 ? 9.916 -1.257 -9.275 1.00 91.38 85 THR A N 1
ATOM 681 C CA . THR A 1 85 ? 8.734 -1.079 -8.435 1.00 91.38 85 THR A CA 1
ATOM 682 C C . THR A 1 85 ? 8.484 -2.359 -7.649 1.00 91.38 85 THR A C 1
ATOM 684 O O . THR A 1 85 ? 8.357 -2.256 -6.439 1.00 91.38 85 THR A O 1
ATOM 687 N N . ALA A 1 86 ? 8.578 -3.544 -8.263 1.00 96.19 86 ALA A N 1
ATOM 688 C CA . ALA A 1 86 ? 8.577 -4.838 -7.578 1.00 96.19 86 ALA A CA 1
ATOM 689 C C . ALA A 1 86 ? 9.656 -4.916 -6.479 1.00 96.19 86 ALA A C 1
ATOM 691 O O . ALA A 1 86 ? 9.336 -5.179 -5.321 1.00 96.19 86 ALA A O 1
ATOM 692 N N . THR A 1 87 ? 10.916 -4.566 -6.789 1.00 94.19 87 THR A N 1
ATOM 693 C CA . THR A 1 87 ? 11.990 -4.488 -5.776 1.00 94.19 87 THR A CA 1
ATOM 694 C C . THR A 1 87 ? 11.632 -3.513 -4.652 1.00 94.19 87 THR A C 1
ATOM 696 O O . THR A 1 87 ? 11.746 -3.853 -3.478 1.00 94.19 87 THR A O 1
ATOM 699 N N . LYS A 1 88 ? 11.126 -2.317 -4.988 1.00 89.06 88 LYS A N 1
ATOM 700 C CA . LYS A 1 88 ? 10.746 -1.319 -3.980 1.00 89.06 88 LYS A CA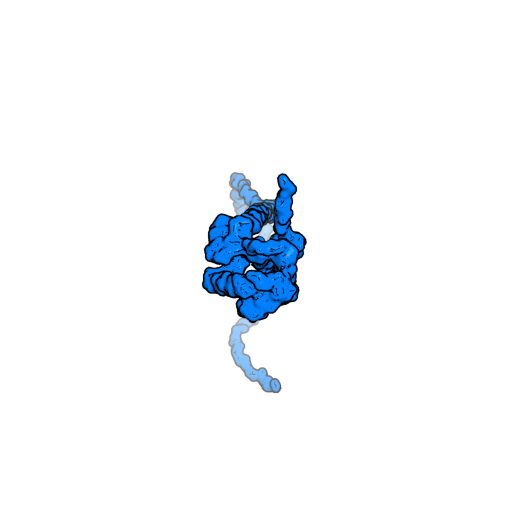 1
ATOM 701 C C . LYS A 1 88 ? 9.581 -1.785 -3.100 1.00 89.06 88 LYS A C 1
ATOM 703 O O . LYS A 1 88 ? 9.592 -1.511 -1.905 1.00 89.06 88 LYS A O 1
ATOM 708 N N . LEU A 1 89 ? 8.574 -2.436 -3.678 1.00 93.94 89 LEU A N 1
ATOM 709 C CA . LEU A 1 89 ? 7.414 -2.947 -2.952 1.00 93.94 89 LEU A CA 1
ATOM 710 C C . LEU A 1 89 ? 7.858 -3.970 -1.902 1.00 93.94 89 LEU A C 1
ATOM 712 O O . LEU A 1 89 ? 7.465 -3.841 -0.743 1.00 93.94 89 LEU A O 1
ATOM 716 N N . LEU A 1 90 ? 8.739 -4.903 -2.275 1.00 95.81 90 LEU A N 1
ATOM 717 C CA . LEU A 1 90 ? 9.343 -5.864 -1.351 1.00 95.81 90 LEU A CA 1
ATOM 718 C C . LEU A 1 90 ? 10.182 -5.184 -0.265 1.00 95.81 90 LEU A C 1
ATOM 720 O O . LEU A 1 90 ? 10.003 -5.489 0.909 1.00 95.81 90 LEU A O 1
ATOM 724 N N . ASP A 1 91 ? 11.068 -4.253 -0.628 1.00 91.62 91 ASP A N 1
ATOM 725 C CA . ASP A 1 91 ? 11.964 -3.593 0.331 1.00 91.62 91 ASP A CA 1
ATOM 726 C C . ASP A 1 91 ? 11.204 -2.757 1.366 1.00 91.62 91 ASP A C 1
ATOM 728 O O . ASP A 1 91 ? 11.496 -2.830 2.559 1.00 91.62 91 ASP A O 1
ATOM 732 N N . VAL A 1 92 ? 10.186 -2.008 0.931 1.00 89.25 92 VAL A N 1
ATOM 733 C CA . VAL A 1 92 ? 9.328 -1.240 1.841 1.00 89.25 92 VAL A CA 1
ATOM 734 C C . VAL A 1 92 ? 8.467 -2.169 2.696 1.00 89.25 92 VAL A C 1
ATOM 736 O O . VAL A 1 92 ? 8.341 -1.942 3.896 1.00 89.25 92 VAL A O 1
ATOM 739 N N . SER A 1 93 ? 7.901 -3.231 2.117 1.00 93.00 93 SER A N 1
ATOM 740 C CA . SER A 1 93 ? 7.075 -4.183 2.872 1.00 93.00 93 SER A CA 1
ATOM 741 C C . SER A 1 93 ? 7.895 -4.919 3.929 1.00 93.00 93 SER A C 1
ATOM 743 O O . SER A 1 93 ? 7.444 -5.046 5.064 1.00 93.00 93 SER A O 1
ATOM 745 N N . ARG A 1 94 ? 9.132 -5.311 3.601 1.00 93.50 94 ARG A N 1
ATOM 746 C CA . ARG A 1 94 ? 10.088 -5.906 4.540 1.00 93.50 94 ARG A CA 1
ATOM 747 C C . ARG A 1 94 ? 10.397 -4.960 5.701 1.00 93.50 94 ARG A C 1
ATOM 749 O O . ARG A 1 94 ? 10.193 -5.350 6.845 1.00 93.50 94 ARG A O 1
ATOM 756 N N . ALA A 1 95 ? 10.761 -3.706 5.418 1.00 88.88 95 ALA A N 1
ATOM 757 C CA . ALA A 1 95 ? 10.995 -2.697 6.455 1.00 88.88 95 ALA A CA 1
ATOM 758 C C . ALA A 1 95 ? 9.753 -2.467 7.343 1.00 88.88 95 ALA A C 1
ATOM 760 O O . ALA A 1 95 ? 9.871 -2.378 8.563 1.00 88.88 95 ALA A O 1
ATOM 761 N N . ILE A 1 96 ? 8.542 -2.455 6.763 1.00 88.94 96 ILE A N 1
ATOM 762 C CA . ILE A 1 96 ? 7.289 -2.360 7.532 1.00 88.94 96 ILE A CA 1
ATOM 763 C C . ILE A 1 96 ? 7.132 -3.550 8.494 1.00 88.94 96 ILE A C 1
ATOM 765 O O . ILE A 1 96 ? 6.800 -3.347 9.665 1.00 88.94 96 ILE A O 1
ATOM 769 N N . LYS A 1 97 ? 7.377 -4.783 8.031 1.00 91.62 97 LYS A N 1
ATOM 770 C CA . LYS A 1 97 ? 7.290 -5.991 8.868 1.00 91.62 97 LYS A CA 1
ATOM 771 C C . LYS A 1 97 ? 8.369 -6.029 9.954 1.00 91.62 97 LYS A C 1
ATOM 773 O O . LYS A 1 97 ? 8.050 -6.382 11.084 1.00 91.62 97 LYS A O 1
ATOM 778 N N . GLU A 1 98 ? 9.604 -5.649 9.637 1.00 89.62 98 GLU A N 1
ATOM 779 C CA . GLU A 1 98 ? 10.753 -5.720 10.551 1.00 89.62 98 GLU A CA 1
ATOM 780 C C . GLU A 1 98 ? 10.729 -4.626 11.636 1.00 89.62 98 GLU A C 1
ATOM 782 O O . GLU A 1 98 ? 11.007 -4.915 12.799 1.00 89.62 98 GLU A O 1
ATOM 787 N N . GLU A 1 99 ? 10.353 -3.386 11.302 1.00 87.12 99 GLU A N 1
ATOM 788 C CA . GLU A 1 99 ? 10.366 -2.254 12.249 1.00 87.12 99 GLU A CA 1
ATOM 789 C C . GLU A 1 99 ? 9.029 -2.025 12.991 1.00 87.12 99 GLU A C 1
ATOM 791 O O . GLU A 1 99 ? 9.021 -1.446 14.088 1.00 87.12 99 GLU A O 1
ATOM 796 N N . TYR A 1 100 ? 7.895 -2.442 12.404 1.00 86.31 100 TYR A N 1
ATOM 797 C CA . TYR A 1 100 ? 6.538 -2.132 12.903 1.00 86.31 100 TYR A CA 1
ATOM 798 C C . TYR A 1 100 ? 5.582 -3.339 12.950 1.00 86.31 100 TYR A C 1
ATOM 800 O O . TYR A 1 100 ? 4.505 -3.236 13.540 1.00 86.31 100 TYR A O 1
ATOM 808 N N . GLY A 1 101 ? 5.919 -4.476 12.329 1.00 88.81 101 GLY A N 1
ATOM 809 C CA . GLY A 1 101 ? 5.093 -5.694 12.264 1.00 88.81 101 GLY A CA 1
ATOM 810 C C . GLY A 1 101 ? 3.842 -5.602 11.373 1.00 88.81 101 GLY A C 1
ATOM 811 O O . GLY A 1 101 ? 3.474 -6.582 10.720 1.00 88.81 101 GLY A O 1
ATOM 812 N N . THR A 1 102 ? 3.198 -4.433 11.319 1.00 88.12 102 THR A N 1
ATOM 813 C CA . THR A 1 102 ? 2.003 -4.115 10.518 1.00 88.12 102 THR A CA 1
ATOM 814 C C . THR A 1 102 ? 2.088 -2.684 9.984 1.00 88.12 102 THR A C 1
ATOM 816 O O . THR A 1 102 ? 2.705 -1.812 10.603 1.00 88.12 102 THR A O 1
ATOM 819 N N . PHE A 1 103 ? 1.429 -2.405 8.858 1.00 86.31 103 PHE A N 1
ATOM 820 C CA . PHE A 1 103 ? 1.340 -1.043 8.325 1.00 86.31 103 PHE A CA 1
ATOM 821 C C . PHE A 1 103 ? 0.455 -0.161 9.217 1.00 86.31 103 PHE A C 1
ATOM 823 O O . PHE A 1 103 ? 0.724 1.023 9.418 1.00 86.31 103 PHE A O 1
ATOM 830 N N . GLY A 1 104 ? -0.565 -0.754 9.837 1.00 85.00 104 GLY A N 1
ATOM 831 C CA . GLY A 1 104 ? -1.454 -0.080 10.773 1.00 85.00 104 GLY A CA 1
ATOM 832 C C . GLY A 1 104 ? -0.738 0.388 12.037 1.00 85.00 104 GLY A C 1
ATOM 833 O O . GLY A 1 104 ? -1.110 1.431 12.570 1.00 85.00 104 GLY A O 1
ATOM 834 N N . GLU A 1 105 ? 0.296 -0.321 12.505 1.00 84.69 105 GLU A N 1
ATOM 835 C CA . GLU A 1 105 ? 1.137 0.149 13.616 1.00 84.69 105 GLU A CA 1
ATOM 836 C C . GLU A 1 105 ? 2.045 1.303 13.188 1.00 84.69 105 GLU A C 1
ATOM 838 O O . GLU A 1 105 ? 2.125 2.301 13.900 1.00 84.69 105 GLU A O 1
ATOM 843 N N . MET A 1 106 ? 2.636 1.248 11.989 1.00 83.50 106 MET A N 1
ATOM 844 C CA . MET A 1 106 ? 3.387 2.378 11.423 1.00 83.50 106 MET A CA 1
ATOM 845 C C . MET A 1 106 ? 2.531 3.666 11.381 1.00 83.50 106 MET A C 1
ATOM 847 O O . MET A 1 106 ? 2.983 4.725 11.816 1.00 83.50 106 MET A O 1
ATOM 851 N N . LEU A 1 107 ? 1.264 3.563 10.954 1.00 79.12 107 LEU A N 1
ATOM 852 C CA . LEU A 1 107 ? 0.282 4.666 10.924 1.00 79.12 107 LEU A CA 1
ATOM 853 C C . LEU A 1 107 ? -0.286 5.077 12.303 1.00 79.12 107 LEU A C 1
ATOM 855 O O . LEU A 1 107 ? -0.987 6.092 12.414 1.00 79.12 107 LEU A O 1
ATOM 859 N N . ARG A 1 108 ? -0.048 4.284 13.356 1.00 79.25 108 ARG A N 1
ATOM 860 C CA . ARG A 1 108 ? -0.345 4.648 14.756 1.00 79.25 108 ARG A CA 1
ATOM 861 C C . ARG A 1 108 ? 0.846 5.324 15.431 1.00 79.25 108 ARG A C 1
ATOM 863 O O . ARG A 1 108 ? 0.637 6.209 16.256 1.00 79.25 108 ARG A O 1
ATOM 870 N N . ARG A 1 109 ? 2.065 4.908 15.083 1.00 77.50 109 ARG A N 1
ATOM 871 C CA . ARG A 1 109 ? 3.319 5.328 15.717 1.00 77.50 109 ARG A CA 1
ATOM 872 C C . ARG A 1 109 ? 3.820 6.695 15.250 1.00 77.50 109 ARG A C 1
ATOM 874 O O . ARG A 1 109 ? 4.478 7.374 16.031 1.00 77.50 109 ARG A O 1
ATOM 881 N N . PHE A 1 110 ? 3.498 7.100 14.020 1.00 68.94 110 PHE A N 1
ATOM 882 C CA . PHE A 1 110 ? 3.916 8.383 13.447 1.00 68.94 110 PHE A CA 1
ATOM 883 C C . PHE A 1 110 ? 2.734 9.311 13.165 1.00 68.94 110 PHE A C 1
ATOM 885 O O . PHE A 1 110 ? 1.717 8.895 12.607 1.00 68.94 110 PHE A O 1
ATOM 892 N N . GLY A 1 111 ? 2.898 10.588 13.514 1.00 60.19 111 GLY A N 1
ATOM 893 C CA . GLY A 1 111 ? 1.996 11.651 13.076 1.00 60.19 111 GLY A CA 1
ATOM 894 C C . GLY A 1 111 ? 2.263 12.073 11.628 1.00 60.19 111 GLY A C 1
ATOM 895 O O . GLY A 1 111 ? 3.334 11.796 11.082 1.00 60.19 111 GLY A O 1
ATOM 896 N N . THR A 1 112 ? 1.292 12.772 11.038 1.00 56.84 112 THR A N 1
ATOM 897 C CA . THR A 1 112 ? 1.334 13.427 9.710 1.00 56.84 112 THR A CA 1
ATOM 898 C C . THR A 1 112 ? 2.735 13.763 9.169 1.00 56.84 112 THR A C 1
ATOM 900 O O . THR A 1 112 ? 3.165 13.176 8.172 1.00 56.84 112 THR A O 1
ATOM 903 N N . GLU A 1 113 ? 3.464 14.695 9.793 1.00 54.91 113 GLU A N 1
ATOM 904 C CA . GLU A 1 113 ? 4.757 15.161 9.265 1.00 54.91 113 GLU A CA 1
ATOM 905 C C . GLU A 1 113 ? 5.858 14.091 9.291 1.00 54.91 113 GLU A C 1
ATOM 907 O O . GLU A 1 113 ? 6.565 13.931 8.290 1.00 54.91 113 GLU A O 1
ATOM 912 N N . GLU A 1 114 ? 6.000 13.345 10.395 1.00 59.25 114 GLU A N 1
ATOM 913 C CA . GLU A 1 114 ? 7.045 12.320 10.534 1.00 59.25 114 GLU A CA 1
ATOM 914 C C . GLU A 1 114 ? 6.791 11.154 9.575 1.00 59.25 114 GLU A C 1
ATOM 916 O O . GLU A 1 114 ? 7.717 10.723 8.889 1.00 59.25 114 GLU A O 1
ATOM 921 N N . LEU A 1 115 ? 5.536 10.716 9.426 1.00 63.78 115 LEU A N 1
ATOM 922 C CA . LEU A 1 115 ? 5.150 9.720 8.425 1.00 63.78 115 LEU A CA 1
ATOM 923 C C . LEU A 1 115 ? 5.564 10.172 7.014 1.00 63.78 115 LEU A C 1
ATOM 925 O O . LEU A 1 115 ? 6.147 9.400 6.253 1.00 63.78 115 LEU A O 1
ATOM 929 N N . GLY A 1 116 ? 5.343 11.450 6.691 1.00 60.31 116 GLY A N 1
ATOM 930 C CA . GLY A 1 116 ? 5.786 12.053 5.436 1.00 60.31 116 GLY A CA 1
ATOM 931 C C . GLY A 1 116 ? 7.312 12.115 5.263 1.00 60.31 116 GLY A C 1
ATOM 932 O O . GLY A 1 116 ? 7.786 12.085 4.125 1.00 60.31 116 GLY A O 1
ATOM 933 N N . VAL A 1 117 ? 8.090 12.200 6.353 1.00 59.34 117 VAL A N 1
ATOM 934 C CA . VAL A 1 117 ? 9.563 12.100 6.325 1.00 59.34 117 VAL A CA 1
ATOM 935 C C . VAL A 1 117 ? 9.989 10.656 6.082 1.00 59.34 117 VAL A C 1
ATOM 937 O O . VAL A 1 117 ? 10.630 10.405 5.062 1.00 59.34 117 VAL A O 1
ATOM 940 N N . ARG A 1 118 ? 9.548 9.715 6.929 1.00 64.44 118 ARG A N 1
ATOM 941 C CA . ARG A 1 118 ? 9.832 8.271 6.815 1.00 64.44 118 ARG A CA 1
ATOM 942 C C . ARG A 1 118 ? 9.521 7.746 5.418 1.00 64.44 118 ARG A C 1
ATOM 944 O O . ARG A 1 118 ? 10.327 7.073 4.785 1.00 64.44 118 ARG A O 1
ATOM 951 N N . MET A 1 119 ? 8.367 8.124 4.871 1.00 62.56 119 MET A N 1
ATOM 952 C CA . MET A 1 119 ? 7.980 7.685 3.534 1.00 62.56 119 MET A CA 1
ATOM 953 C C . MET A 1 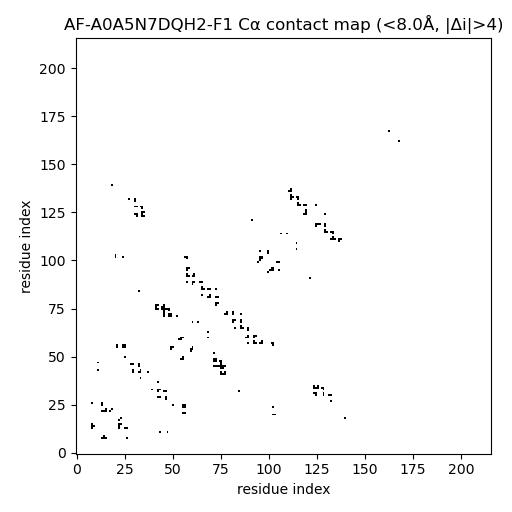119 ? 8.896 8.230 2.430 1.00 62.56 119 MET A C 1
ATOM 955 O O . MET A 1 119 ? 9.054 7.550 1.422 1.00 62.56 119 MET A O 1
ATOM 959 N N . GLN A 1 120 ? 9.548 9.389 2.594 1.00 61.62 120 GLN A N 1
ATOM 960 C CA . GLN A 1 120 ? 10.537 9.885 1.624 1.00 61.62 120 GLN A CA 1
ATOM 961 C C . GLN A 1 120 ? 11.919 9.229 1.727 1.00 61.62 120 GLN A C 1
ATOM 963 O O . GLN A 1 120 ? 12.658 9.253 0.740 1.00 61.62 120 GLN A O 1
ATOM 968 N N . GLU A 1 121 ? 12.249 8.589 2.849 1.00 58.47 121 GLU A N 1
ATOM 969 C CA . GLU A 1 121 ? 13.463 7.771 2.988 1.00 58.47 121 GLU A CA 1
ATOM 970 C C . GLU A 1 121 ? 13.395 6.546 2.048 1.00 58.47 121 GLU A C 1
ATOM 972 O O . GLU A 1 121 ? 14.396 6.151 1.441 1.00 58.47 121 GLU A O 1
ATOM 977 N N . PHE A 1 122 ? 12.187 6.029 1.781 1.00 56.69 122 PHE A N 1
ATOM 978 C CA . PHE A 1 122 ? 11.933 5.039 0.731 1.00 56.69 122 PHE A CA 1
ATOM 979 C C . PHE A 1 122 ? 12.101 5.641 -0.678 1.00 56.69 122 PHE A C 1
ATOM 981 O O . PHE A 1 122 ? 11.133 6.091 -1.309 1.00 56.69 122 PHE A O 1
ATOM 988 N N . ARG A 1 123 ? 13.338 5.605 -1.201 1.00 42.12 123 ARG A N 1
ATOM 989 C CA . ARG A 1 123 ? 13.773 6.206 -2.484 1.00 42.12 123 ARG A CA 1
ATOM 990 C C . ARG A 1 123 ? 12.692 6.206 -3.572 1.00 42.12 123 ARG A C 1
ATOM 992 O O . ARG A 1 123 ? 12.193 5.163 -3.997 1.00 42.12 123 ARG A O 1
ATOM 999 N N . GLY A 1 124 ? 12.320 7.397 -4.040 1.00 46.28 124 GLY A N 1
ATOM 1000 C CA . GLY A 1 124 ? 11.300 7.582 -5.079 1.00 46.28 124 GLY A CA 1
ATOM 1001 C C . GLY A 1 124 ? 9.856 7.707 -4.579 1.00 46.28 124 GLY A C 1
ATOM 1002 O O . GLY A 1 124 ? 8.941 7.552 -5.379 1.00 46.28 124 GLY A O 1
ATOM 1003 N N . VAL A 1 125 ? 9.619 7.971 -3.289 1.00 53.44 125 VAL A N 1
ATOM 1004 C CA . VAL A 1 125 ? 8.397 8.678 -2.858 1.00 53.44 125 VAL A CA 1
ATOM 1005 C C . VAL A 1 125 ? 8.613 10.166 -3.133 1.00 53.44 125 VAL A C 1
ATOM 1007 O O . VAL A 1 125 ? 9.552 10.771 -2.619 1.00 53.44 125 VAL A O 1
ATOM 1010 N N . GLY A 1 126 ? 7.780 10.763 -3.986 1.00 53.47 126 GLY A N 1
ATOM 1011 C CA . GLY A 1 126 ? 7.931 12.167 -4.376 1.00 53.47 126 GLY A CA 1
ATOM 1012 C C . GLY A 1 126 ? 7.379 13.157 -3.337 1.00 53.47 126 GLY A C 1
ATOM 1013 O O . GLY A 1 126 ? 6.603 12.779 -2.458 1.00 53.47 126 GLY A O 1
ATOM 1014 N N . PRO A 1 127 ? 7.691 14.462 -3.451 1.00 53.16 127 PRO A N 1
ATOM 1015 C CA . PRO A 1 127 ? 7.039 15.501 -2.648 1.00 53.16 127 PRO A CA 1
ATOM 1016 C C . PRO A 1 127 ? 5.531 15.631 -2.917 1.00 53.16 127 PRO A C 1
ATOM 1018 O O . PRO A 1 127 ? 4.807 16.039 -2.014 1.00 53.16 127 PRO A O 1
ATOM 1021 N N . LYS A 1 128 ? 5.030 15.222 -4.098 1.00 56.12 128 LYS A N 1
ATOM 1022 C CA . LYS A 1 128 ? 3.578 15.079 -4.328 1.00 56.12 128 LYS A CA 1
ATOM 1023 C C . LYS A 1 128 ? 3.002 13.953 -3.470 1.00 56.12 128 LYS A C 1
ATOM 1025 O O . LYS A 1 128 ? 2.078 14.192 -2.707 1.00 56.12 128 LYS A O 1
ATOM 1030 N N . THR A 1 129 ? 3.609 12.767 -3.539 1.00 54.50 129 THR A N 1
ATOM 1031 C CA . THR A 1 129 ? 3.231 11.591 -2.747 1.00 54.50 129 THR A CA 1
ATOM 1032 C C . THR A 1 129 ? 3.200 11.893 -1.245 1.00 54.50 129 THR A C 1
ATOM 1034 O O . THR A 1 129 ? 2.242 11.526 -0.581 1.00 54.50 129 THR A O 1
ATOM 1037 N N . ARG A 1 130 ? 4.195 12.629 -0.722 1.00 58.41 130 ARG A N 1
ATOM 1038 C CA . ARG A 1 130 ? 4.216 13.085 0.681 1.00 58.41 130 ARG A CA 1
ATOM 1039 C C . ARG A 1 130 ? 2.944 13.861 1.057 1.00 58.41 130 ARG A C 1
ATOM 1041 O O . ARG A 1 130 ? 2.368 13.581 2.100 1.00 58.41 130 ARG A O 1
ATOM 1048 N N . ARG A 1 131 ? 2.518 14.832 0.240 1.00 59.56 131 ARG A N 1
ATOM 1049 C CA . ARG A 1 131 ? 1.359 15.693 0.544 1.00 59.56 131 ARG A CA 1
ATOM 1050 C C . ARG A 1 131 ? 0.058 14.888 0.623 1.00 59.56 131 ARG A C 1
ATOM 1052 O O . ARG A 1 131 ? -0.621 14.947 1.635 1.00 59.56 131 ARG A O 1
ATOM 1059 N N . GLU A 1 132 ? -0.182 14.039 -0.373 1.00 63.59 132 GLU A N 1
ATOM 1060 C CA . GLU A 1 132 ? -1.356 13.150 -0.481 1.00 63.59 132 GLU A CA 1
ATOM 1061 C C . GLU A 1 132 ? -1.513 12.179 0.711 1.00 63.59 132 GLU A C 1
ATOM 1063 O O . GLU A 1 132 ? -2.600 11.668 0.968 1.00 63.59 132 GLU A O 1
ATOM 1068 N N . LEU A 1 133 ? -0.422 11.890 1.430 1.00 61.44 133 LEU A N 1
ATOM 1069 C CA . LEU A 1 133 ? -0.411 11.052 2.636 1.00 61.44 133 LEU A CA 1
ATOM 1070 C C . LEU A 1 133 ? -0.495 11.876 3.934 1.00 61.44 133 LEU A C 1
ATOM 1072 O O . LEU A 1 133 ? -1.092 11.410 4.902 1.00 61.44 133 LEU A O 1
ATOM 1076 N N . ILE A 1 134 ? 0.034 13.106 3.947 1.00 63.72 134 ILE A N 1
ATOM 1077 C CA . ILE A 1 134 ? -0.145 14.064 5.052 1.00 63.72 134 ILE A CA 1
ATOM 1078 C C . ILE A 1 134 ? -1.612 14.489 5.161 1.00 63.72 134 ILE A C 1
ATOM 1080 O O . ILE A 1 134 ? -2.190 14.388 6.239 1.00 63.72 134 ILE A O 1
ATOM 1084 N N . ASP A 1 135 ? -2.225 14.920 4.057 1.00 65.12 135 ASP A N 1
ATOM 1085 C CA . ASP A 1 135 ? -3.598 15.440 4.058 1.00 65.12 135 ASP A CA 1
ATOM 1086 C C . ASP A 1 135 ? -4.589 14.367 4.561 1.00 65.12 135 ASP A C 1
ATOM 1088 O O . ASP A 1 135 ? -5.486 14.639 5.358 1.00 65.12 135 ASP A O 1
ATOM 1092 N N . LEU A 1 136 ? -4.344 13.107 4.192 1.00 64.94 136 LEU A N 1
ATOM 1093 C CA . LEU A 1 136 ? -5.116 11.942 4.619 1.00 64.94 136 LEU A CA 1
ATOM 1094 C C . LEU A 1 136 ? -4.909 11.607 6.106 1.00 64.94 136 LEU A C 1
ATOM 1096 O O . LEU A 1 136 ? -5.878 11.436 6.845 1.00 64.94 136 LEU A O 1
ATOM 1100 N N . GLN A 1 137 ? -3.661 11.552 6.584 1.00 64.75 137 GLN A N 1
ATOM 1101 C CA . GLN A 1 137 ? -3.385 11.309 8.005 1.00 64.75 137 GLN A CA 1
ATOM 1102 C C . GLN A 1 137 ? -3.949 12.442 8.890 1.00 64.75 137 GLN A C 1
ATOM 1104 O O . GLN A 1 137 ? -4.414 12.170 9.997 1.00 64.75 137 GLN A O 1
ATOM 1109 N N . TYR A 1 138 ? -4.039 13.678 8.384 1.00 69.38 138 TYR A N 1
ATOM 1110 C CA . TYR A 1 138 ? -4.718 14.786 9.065 1.00 69.38 138 TYR A CA 1
ATOM 1111 C C . TYR A 1 138 ? -6.236 14.553 9.206 1.00 69.38 138 TYR A C 1
ATOM 1113 O O . TYR A 1 138 ? -6.803 14.779 10.281 1.00 69.38 138 TYR A O 1
ATOM 1121 N N . GLU A 1 139 ? -6.913 14.027 8.177 1.00 70.00 139 GLU A N 1
ATOM 1122 C CA . GLU A 1 139 ? -8.320 13.598 8.285 1.00 70.00 139 GLU A CA 1
ATOM 1123 C C . GLU A 1 139 ? -8.506 12.451 9.299 1.00 70.00 139 GLU A C 1
ATOM 1125 O O . GLU A 1 139 ? -9.497 12.416 10.036 1.00 70.00 139 GLU A O 1
ATOM 1130 N N . ILE A 1 140 ? -7.543 11.527 9.395 1.00 70.56 140 ILE A N 1
ATOM 1131 C CA . ILE A 1 140 ? -7.557 10.445 10.393 1.00 70.56 140 ILE A CA 1
ATOM 1132 C C . ILE A 1 140 ? -7.413 11.013 11.813 1.00 70.56 140 ILE A C 1
ATOM 1134 O O . ILE A 1 140 ? -8.211 10.676 12.691 1.00 70.56 140 ILE A O 1
ATOM 1138 N N . GLU A 1 141 ? -6.413 11.863 12.049 1.00 74.38 141 GLU A N 1
ATOM 1139 C CA . GLU A 1 141 ? -6.107 12.473 13.350 1.00 74.38 141 GLU A CA 1
ATOM 1140 C C . GLU A 1 141 ? -7.273 13.348 13.847 1.00 74.38 141 GLU A C 1
ATOM 1142 O O . GLU A 1 141 ? -7.765 13.164 14.967 1.00 74.38 141 GLU A O 1
ATOM 1147 N N . THR A 1 142 ? -7.799 14.232 12.993 1.00 73.81 142 THR A N 1
ATOM 1148 C CA . THR A 1 142 ? -8.941 15.098 13.334 1.00 73.81 142 THR A CA 1
ATOM 1149 C C . THR A 1 142 ? -10.224 14.305 13.603 1.00 73.81 142 THR A C 1
ATOM 1151 O O . THR A 1 142 ? -10.958 14.623 14.546 1.00 73.81 142 THR A O 1
ATOM 1154 N N . ALA A 1 143 ? -10.496 13.237 12.845 1.00 74.31 143 ALA A N 1
ATOM 1155 C CA . ALA A 1 143 ? -11.662 12.389 13.080 1.00 74.31 143 ALA A CA 1
ATOM 1156 C C . ALA A 1 143 ? -11.529 11.507 14.336 1.00 74.31 143 ALA A C 1
ATOM 1158 O O . ALA A 1 143 ? -12.525 11.313 15.039 1.00 74.31 143 ALA A O 1
ATOM 1159 N N . ARG A 1 144 ? -10.322 11.018 14.667 1.00 76.56 144 ARG A N 1
ATOM 1160 C CA . ARG A 1 144 ? -10.040 10.315 15.937 1.00 76.56 144 ARG A CA 1
ATOM 1161 C C . ARG A 1 144 ? -10.364 11.207 17.140 1.00 76.56 144 ARG A C 1
ATOM 1163 O O . ARG A 1 144 ? -11.067 10.772 18.050 1.00 76.56 144 ARG A O 1
ATOM 1170 N N . GLU A 1 145 ? -9.946 12.474 17.119 1.00 77.81 145 GLU A N 1
ATOM 1171 C CA . GLU A 1 145 ? -10.279 13.437 18.181 1.00 77.81 145 GLU A CA 1
ATOM 1172 C C . GLU A 1 145 ? -11.784 13.761 18.263 1.00 77.81 145 GLU A C 1
ATOM 1174 O O . GLU A 1 145 ? -12.314 13.949 19.359 1.00 77.81 145 GLU A O 1
ATOM 1179 N N . GLN A 1 146 ? -12.518 13.771 17.142 1.00 77.31 146 GLN A N 1
ATOM 1180 C CA . GLN A 1 146 ? -13.983 13.888 17.190 1.00 77.31 146 GLN A CA 1
ATOM 1181 C C . GLN A 1 146 ? -14.665 12.661 17.813 1.00 77.31 146 GLN A C 1
ATOM 1183 O O . GLN A 1 146 ? -15.653 12.824 18.531 1.00 77.31 146 GLN A O 1
ATOM 1188 N N . ILE A 1 147 ? -14.165 11.448 17.554 1.00 83.06 147 ILE A N 1
ATOM 1189 C CA . ILE A 1 147 ? -14.687 10.208 18.154 1.00 83.06 147 ILE A CA 1
ATOM 1190 C C . ILE A 1 147 ? -14.458 10.230 19.670 1.00 83.06 147 ILE A C 1
ATOM 1192 O O . ILE A 1 147 ? -15.423 10.170 20.425 1.00 83.06 147 ILE A O 1
ATOM 1196 N N . LYS A 1 148 ? -13.222 10.481 20.108 1.00 86.19 148 LYS A N 1
ATOM 1197 C CA . LYS A 1 148 ? -12.829 10.608 21.521 1.00 86.19 148 LYS A CA 1
ATOM 1198 C C . LYS A 1 148 ? -13.679 11.624 22.299 1.00 86.19 148 LYS A C 1
ATOM 1200 O O . LYS A 1 148 ? -14.117 11.353 23.416 1.00 86.19 148 LYS A O 1
ATOM 1205 N N . LYS A 1 149 ? -13.996 12.777 21.695 1.00 86.56 149 LYS A N 1
ATOM 1206 C CA . LYS A 1 149 ? -14.902 13.786 22.287 1.00 86.56 149 LYS A CA 1
ATOM 1207 C C . LYS A 1 149 ? -16.356 13.306 22.373 1.00 86.56 149 LYS A C 1
ATOM 1209 O O . LYS A 1 149 ? -17.045 13.625 23.342 1.00 86.56 149 LYS A O 1
ATOM 1214 N N . LYS A 1 150 ? -16.835 12.523 21.398 1.00 88.00 150 LYS A N 1
ATOM 1215 C CA . LYS A 1 150 ? -18.168 11.893 21.439 1.00 88.00 150 LYS A CA 1
ATOM 1216 C C . LYS A 1 150 ? -18.238 10.798 22.505 1.00 88.00 150 LYS A C 1
ATOM 1218 O O . LYS A 1 150 ? -19.207 10.773 23.252 1.00 88.00 150 LYS A O 1
ATOM 1223 N N . GLU A 1 151 ? -17.210 9.965 22.637 1.00 90.69 151 GLU A N 1
ATOM 1224 C CA . GLU A 1 151 ? -17.100 8.929 23.676 1.00 90.69 151 GLU A CA 1
ATOM 1225 C C . GLU A 1 151 ? -17.106 9.541 25.083 1.00 90.69 151 GLU A C 1
ATOM 1227 O O . GLU A 1 151 ? -17.904 9.138 25.928 1.00 90.69 151 GLU A O 1
ATOM 1232 N N . GLN A 1 152 ? -16.311 10.593 25.314 1.00 88.06 152 GLN A N 1
ATOM 1233 C CA . GLN A 1 152 ? -16.341 11.368 26.561 1.00 88.06 152 GLN A CA 1
ATOM 1234 C C . GLN A 1 152 ? -17.730 11.961 26.843 1.00 88.06 152 GLN A C 1
ATOM 1236 O O . GLN A 1 152 ? -18.206 11.912 27.978 1.00 88.06 152 GLN A O 1
ATOM 1241 N N . ARG A 1 153 ? -18.420 12.488 25.819 1.00 91.56 153 ARG A N 1
ATOM 1242 C CA . ARG A 1 153 ? -19.779 13.028 25.976 1.00 91.56 153 ARG A CA 1
ATOM 1243 C C . ARG A 1 153 ? -20.815 11.937 26.263 1.00 91.56 153 ARG A C 1
ATOM 1245 O O . ARG A 1 153 ? -21.711 12.181 27.064 1.00 91.56 153 ARG A O 1
ATOM 1252 N N . ILE A 1 154 ? -20.693 10.757 25.657 1.00 91.56 154 ILE A N 1
ATOM 1253 C CA . ILE A 1 154 ? -21.550 9.593 25.931 1.00 91.56 154 ILE A CA 1
ATOM 1254 C C . ILE A 1 154 ? -21.324 9.100 27.363 1.00 91.56 154 ILE A C 1
ATOM 1256 O O . ILE A 1 154 ? -22.297 8.923 28.086 1.00 91.56 154 ILE A O 1
ATOM 1260 N N . SER A 1 155 ? -20.069 8.972 27.802 1.00 90.38 155 SER A N 1
ATOM 1261 C CA . SER A 1 155 ? -19.713 8.597 29.177 1.00 90.38 155 SER A CA 1
ATOM 1262 C C . SER A 1 155 ? -20.281 9.584 30.209 1.00 90.38 155 SER A C 1
ATOM 1264 O O . SER A 1 155 ? -20.892 9.170 31.196 1.00 90.38 155 SER A O 1
ATOM 1266 N N . LEU A 1 156 ? -20.184 10.894 29.943 1.00 91.19 156 LEU A N 1
ATOM 1267 C CA . LEU A 1 156 ? -20.803 11.927 30.776 1.00 91.19 156 LEU A CA 1
ATOM 1268 C C . LEU A 1 156 ? -22.335 11.796 30.817 1.00 91.19 156 LEU A C 1
ATOM 1270 O O . LEU A 1 156 ? -22.909 11.817 31.899 1.00 91.19 156 LEU A O 1
ATOM 1274 N N . LEU A 1 157 ? -22.996 11.614 29.669 1.00 90.38 157 LEU A N 1
ATOM 1275 C CA . LEU A 1 157 ? -24.454 11.448 29.599 1.00 90.38 157 LEU A CA 1
ATOM 1276 C C . LEU A 1 157 ? -24.930 10.153 30.278 1.00 90.38 157 LEU A C 1
ATOM 1278 O O . LEU A 1 157 ? -25.968 10.155 30.931 1.00 90.38 157 LEU A O 1
ATOM 1282 N N . GLN A 1 158 ? -24.172 9.060 30.172 1.00 90.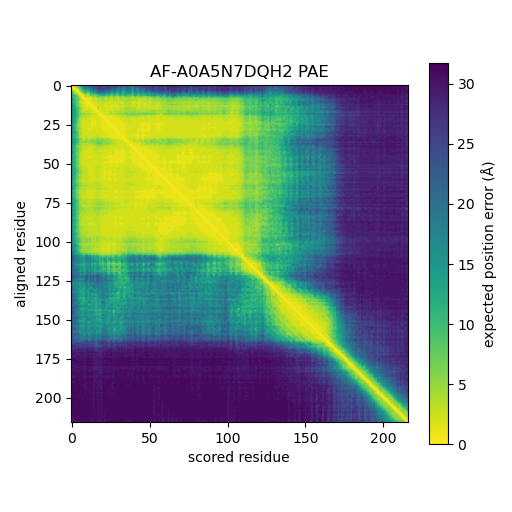38 158 GLN A N 1
ATOM 1283 C CA . GLN A 1 158 ? -24.435 7.812 30.896 1.00 90.38 158 GLN A CA 1
ATOM 1284 C C . GLN A 1 158 ? -24.334 8.020 32.410 1.00 90.38 158 GLN A C 1
ATOM 1286 O O . GLN A 1 158 ? -25.194 7.537 33.146 1.00 90.38 158 GLN A O 1
ATOM 1291 N N . LYS A 1 159 ? -23.343 8.793 32.873 1.00 90.06 159 LYS A N 1
ATOM 1292 C CA . LYS A 1 159 ? -23.246 9.184 34.281 1.00 90.06 159 LYS A CA 1
ATOM 1293 C C . LYS A 1 159 ? -24.420 10.073 34.702 1.00 90.06 159 LYS A C 1
ATOM 1295 O O . LYS A 1 159 ? -25.082 9.749 35.677 1.00 90.06 159 LYS A O 1
ATOM 1300 N N . GLU A 1 160 ? -24.742 11.128 33.951 1.00 90.31 160 GLU A N 1
ATOM 1301 C CA . GLU A 1 160 ? -25.894 12.004 34.231 1.00 90.31 160 GLU A CA 1
ATOM 1302 C C . GLU A 1 160 ? -27.227 11.232 34.276 1.00 90.31 160 GLU A C 1
ATOM 1304 O O . GLU A 1 160 ? -28.105 11.568 35.067 1.00 90.31 160 GLU A O 1
ATOM 1309 N N . LEU A 1 161 ? -27.392 10.191 33.451 1.00 88.75 161 LEU A N 1
ATOM 1310 C CA . LEU A 1 161 ? -28.559 9.303 33.484 1.00 88.75 161 LEU A CA 1
ATOM 1311 C C . LEU A 1 161 ? -28.550 8.380 34.711 1.00 88.75 161 LEU A C 1
ATOM 1313 O O . LEU A 1 161 ? -29.595 8.206 35.333 1.00 88.75 161 LEU A O 1
ATOM 1317 N N . SER A 1 162 ? -27.391 7.839 35.097 1.00 83.44 162 SER A N 1
ATOM 1318 C CA . SER A 1 162 ? -27.227 7.040 36.320 1.00 83.44 162 SER A CA 1
ATOM 1319 C C . SER A 1 162 ? -27.507 7.865 37.582 1.00 83.44 162 SER A C 1
ATOM 1321 O O . SER A 1 162 ? -28.294 7.447 38.429 1.00 83.44 162 SER A O 1
ATOM 1323 N N . ASP A 1 163 ? -26.932 9.066 37.674 1.00 84.06 163 ASP A N 1
ATOM 1324 C CA . ASP A 1 163 ? -27.097 10.001 38.794 1.00 84.06 163 ASP A CA 1
ATOM 1325 C C . ASP A 1 163 ? -28.550 10.525 38.902 1.00 84.06 163 ASP A C 1
ATOM 1327 O O . ASP A 1 163 ? -28.985 10.939 39.974 1.00 84.06 163 ASP A O 1
ATOM 1331 N N . ARG A 1 164 ? -29.332 10.485 37.808 1.00 80.44 164 ARG A N 1
ATOM 1332 C CA . ARG A 1 164 ? -30.787 10.752 37.807 1.00 80.44 164 ARG A CA 1
ATOM 1333 C C . ARG A 1 164 ? -31.631 9.530 38.168 1.00 80.44 164 ARG A C 1
ATOM 1335 O O . ARG A 1 164 ? -32.684 9.696 38.777 1.00 80.44 164 ARG A O 1
ATOM 1342 N N . ALA A 1 165 ? -31.214 8.331 37.763 1.00 78.44 165 ALA A N 1
ATOM 1343 C CA . ALA A 1 165 ? -31.932 7.084 38.034 1.00 78.44 165 ALA A CA 1
ATOM 1344 C C . ALA A 1 165 ? -31.766 6.614 39.488 1.00 78.44 165 ALA A C 1
ATOM 1346 O O . ALA A 1 165 ? -32.681 6.016 40.049 1.00 78.44 165 ALA A O 1
ATOM 1347 N N . ASN A 1 166 ? -30.620 6.913 40.101 1.00 73.94 166 ASN A N 1
ATOM 1348 C CA . ASN A 1 166 ? -30.333 6.669 41.509 1.00 73.94 166 ASN A CA 1
ATOM 1349 C C . ASN A 1 166 ? -29.793 7.965 42.148 1.00 73.94 166 ASN A C 1
ATOM 1351 O O . ASN A 1 166 ? -28.574 8.111 42.282 1.00 73.94 166 ASN A O 1
ATOM 1355 N N . PRO A 1 167 ? -30.672 8.933 42.486 1.00 69.75 167 PRO A N 1
ATOM 1356 C CA . PRO A 1 167 ? -30.249 10.215 43.037 1.00 69.75 167 PRO A CA 1
ATOM 1357 C C . PRO A 1 167 ? -29.468 10.013 44.343 1.00 69.75 167 PRO A C 1
ATOM 1359 O O . PRO A 1 167 ? -29.861 9.176 45.160 1.00 69.75 167 PRO A O 1
ATOM 1362 N N . PRO A 1 168 ? -28.378 10.769 44.574 1.00 61.09 168 PRO A N 1
ATOM 1363 C CA . PRO A 1 168 ? -27.570 10.613 45.774 1.00 61.09 168 PRO A CA 1
ATOM 1364 C C . PRO A 1 168 ? -28.430 10.860 47.013 1.00 61.09 168 PRO A C 1
ATOM 1366 O O . PRO A 1 168 ? -29.078 11.904 47.124 1.00 61.09 168 PRO A O 1
ATOM 1369 N N . SER A 1 169 ? -28.426 9.893 47.935 1.00 59.41 169 SER A N 1
ATOM 1370 C CA . SER A 1 169 ? -29.198 9.931 49.176 1.00 59.41 169 SER A CA 1
ATOM 1371 C C . SER A 1 169 ? -28.994 11.268 49.880 1.00 59.41 169 SER A C 1
ATOM 1373 O O . SER A 1 169 ? -27.893 11.551 50.358 1.00 59.41 169 SER A O 1
ATOM 1375 N N . GLN A 1 170 ? -30.045 12.092 49.941 1.00 57.25 170 GLN A N 1
ATOM 1376 C CA . GLN A 1 170 ? -29.971 13.354 50.670 1.00 57.25 170 GLN A CA 1
ATOM 1377 C C . GLN A 1 170 ? -29.564 13.058 52.120 1.00 57.25 170 GLN A C 1
ATOM 1379 O O . GLN A 1 170 ? -30.126 12.135 52.721 1.00 57.25 170 GLN A O 1
ATOM 1384 N N . PRO A 1 171 ? -28.603 13.803 52.699 1.00 50.47 171 PRO A N 1
ATOM 1385 C CA . PRO A 1 171 ? -28.300 13.669 54.112 1.00 50.47 171 PRO A CA 1
ATOM 1386 C C . PRO A 1 171 ? -29.562 14.043 54.885 1.00 50.47 171 PRO A C 1
ATOM 1388 O O . PRO A 1 171 ? -29.969 15.203 54.901 1.00 50.47 171 PRO A O 1
ATOM 1391 N N . VAL A 1 172 ? -30.213 13.045 55.486 1.00 51.84 172 VAL A N 1
ATOM 1392 C CA . VAL A 1 172 ? -31.397 13.264 56.315 1.00 51.84 172 VAL A CA 1
ATOM 1393 C C . VAL A 1 172 ? -30.942 14.049 57.536 1.00 51.84 172 VAL A C 1
ATOM 1395 O O . VAL A 1 172 ? -30.358 13.480 58.460 1.00 51.84 172 VAL A O 1
ATOM 1398 N N . SER A 1 173 ? -31.190 15.358 57.514 1.00 50.91 173 SER A N 1
ATOM 1399 C CA . SER A 1 173 ? -30.980 16.253 58.645 1.00 50.91 173 SER A CA 1
ATOM 1400 C C . SER A 1 173 ? -31.808 15.757 59.826 1.00 50.91 173 SER A C 1
ATOM 1402 O O . SER A 1 173 ? -33.000 16.039 59.928 1.00 50.91 173 SER A O 1
ATOM 1404 N N . ARG A 1 174 ? -31.171 14.985 60.710 1.00 49.91 174 ARG A N 1
ATOM 1405 C CA . ARG A 1 174 ? -31.714 14.626 62.019 1.00 49.91 174 ARG A CA 1
ATOM 1406 C C . ARG A 1 174 ? -31.655 15.864 62.899 1.00 49.91 174 ARG A C 1
ATOM 1408 O O . ARG A 1 174 ? -30.701 16.047 63.651 1.00 49.91 174 ARG A O 1
ATOM 1415 N N . ASP A 1 175 ? -32.649 16.727 62.736 1.00 44.75 175 ASP A N 1
ATOM 1416 C CA . ASP A 1 175 ? -32.891 17.798 63.690 1.00 44.75 175 ASP A CA 1
ATOM 1417 C C . ASP A 1 175 ? -33.254 17.196 65.063 1.00 44.75 175 ASP A C 1
ATOM 1419 O O . ASP A 1 175 ? -33.777 16.084 65.163 1.00 44.75 175 ASP A O 1
ATOM 1423 N N . SER A 1 176 ? -32.873 17.941 66.092 1.00 46.84 176 SER A N 1
ATOM 1424 C CA . SER A 1 176 ? -33.115 17.798 67.528 1.00 46.84 176 SER A CA 1
ATOM 1425 C C . SER A 1 176 ? -33.978 16.627 68.048 1.00 46.84 176 SER A C 1
ATOM 1427 O O . SER A 1 176 ? -35.194 16.567 67.905 1.00 46.84 176 SER A O 1
ATOM 1429 N N . THR A 1 177 ? -33.310 15.787 68.844 1.00 52.12 177 THR A N 1
ATOM 1430 C CA . THR A 1 177 ? -33.729 15.408 70.209 1.00 52.12 177 THR A CA 1
ATOM 1431 C C . THR A 1 177 ? -35.188 14.984 70.435 1.00 52.12 177 THR A C 1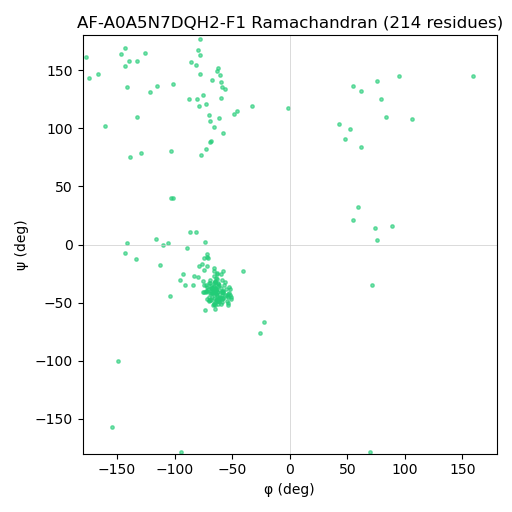
ATOM 1433 O O . THR A 1 177 ? -36.012 15.771 70.897 1.00 52.12 177 THR A O 1
ATOM 1436 N N . ILE A 1 178 ? -35.446 13.677 70.321 1.00 43.44 178 ILE A N 1
ATOM 1437 C CA . ILE A 1 178 ? -36.405 12.979 71.193 1.00 43.44 178 ILE A CA 1
ATOM 1438 C C . ILE A 1 178 ? -35.737 11.689 71.687 1.00 43.44 178 ILE A C 1
ATOM 1440 O O . ILE A 1 178 ? -35.545 10.754 70.909 1.00 43.44 178 ILE A O 1
ATOM 1444 N N . GLU A 1 179 ? -35.390 11.624 72.974 1.00 44.50 179 GLU A N 1
ATOM 1445 C CA . GLU A 1 179 ? -35.156 10.338 73.641 1.00 44.50 179 GLU A CA 1
ATOM 1446 C C . GLU A 1 179 ? -36.519 9.680 73.916 1.00 44.50 179 GLU A C 1
ATOM 1448 O O . GLU A 1 179 ? -37.400 10.339 74.476 1.00 44.50 179 GLU A O 1
ATOM 1453 N N . PRO A 1 180 ? -36.745 8.408 73.538 1.00 45.22 180 PRO A N 1
ATOM 1454 C CA . PRO A 1 180 ? -37.955 7.703 73.936 1.00 45.22 180 PRO A CA 1
ATOM 1455 C C . PRO A 1 180 ? -37.882 7.352 75.426 1.00 45.22 180 PRO A C 1
ATOM 1457 O O . PRO A 1 180 ? -36.989 6.616 75.844 1.00 45.22 180 PRO A O 1
ATOM 1460 N N . ASP A 1 181 ? -38.836 7.837 76.219 1.00 44.56 181 ASP A N 1
ATOM 1461 C CA . ASP A 1 181 ? -39.030 7.366 77.592 1.00 44.56 181 ASP A CA 1
ATOM 1462 C C . ASP A 1 181 ? -39.582 5.929 77.570 1.00 44.56 181 ASP A C 1
ATOM 1464 O O . ASP A 1 181 ? -40.711 5.671 77.139 1.00 44.56 181 ASP A O 1
ATOM 1468 N N . TYR A 1 182 ? -38.757 4.981 78.015 1.00 46.66 182 TYR A N 1
ATOM 1469 C CA . TYR A 1 182 ? -39.079 3.557 78.023 1.00 46.66 182 TYR A CA 1
ATOM 1470 C C . TYR A 1 182 ? -39.780 3.077 79.311 1.00 46.66 182 TYR A C 1
ATOM 1472 O O . TYR A 1 182 ? -40.180 1.911 79.359 1.00 46.66 182 TYR A O 1
ATOM 1480 N N . GLU A 1 183 ? -39.998 3.912 80.340 1.00 47.75 183 GLU A N 1
ATOM 1481 C CA . GLU A 1 183 ? -40.627 3.448 81.595 1.00 47.75 183 GLU A CA 1
ATOM 1482 C C . GLU A 1 183 ? -42.133 3.135 81.463 1.00 47.75 183 GLU A C 1
ATOM 1484 O O . GLU A 1 183 ? -42.696 2.402 82.287 1.00 47.75 183 GLU A O 1
ATOM 1489 N N . PHE A 1 184 ? -42.817 3.639 80.427 1.00 46.34 184 PHE A N 1
ATOM 1490 C CA . PHE A 1 184 ? -44.284 3.582 80.368 1.00 46.34 184 PHE A CA 1
ATOM 1491 C C . PHE A 1 184 ? -44.880 2.253 79.853 1.00 46.34 184 PHE A C 1
ATOM 1493 O O . PHE A 1 184 ? -45.989 1.882 80.246 1.00 46.34 184 PHE A O 1
ATOM 1500 N N . ILE A 1 185 ? -44.173 1.486 79.011 1.00 42.25 185 ILE A N 1
ATOM 1501 C CA . ILE A 1 185 ? -44.747 0.324 78.283 1.00 42.25 185 ILE A CA 1
ATOM 1502 C C . ILE A 1 185 ? -44.367 -1.029 78.929 1.00 42.25 185 ILE A C 1
ATOM 1504 O O . ILE A 1 185 ? -44.086 -2.013 78.251 1.00 42.25 185 ILE A O 1
ATOM 1508 N N . GLY A 1 186 ? -44.365 -1.096 80.267 1.00 39.00 186 GLY A N 1
ATOM 1509 C CA . GLY A 1 186 ? -43.952 -2.295 81.022 1.00 39.00 186 GLY A CA 1
ATOM 1510 C C . GLY A 1 186 ? -45.037 -3.034 81.824 1.00 39.00 186 GLY A C 1
ATOM 1511 O O . GLY A 1 186 ? -44.821 -4.174 82.224 1.00 39.00 186 GLY A O 1
ATOM 1512 N N . LYS A 1 187 ? -46.198 -2.419 82.110 1.00 44.84 187 LYS A N 1
ATOM 1513 C CA . LYS A 1 187 ? -47.085 -2.873 83.215 1.00 44.84 187 LYS A CA 1
ATOM 1514 C C . LYS A 1 187 ? -48.424 -3.528 82.833 1.00 44.84 187 LYS A C 1
ATOM 1516 O O . LYS A 1 187 ? -49.142 -3.950 83.734 1.00 44.84 187 LYS A O 1
ATOM 1521 N N . ASN A 1 188 ? -48.755 -3.671 81.544 1.00 41.09 188 ASN A N 1
ATOM 1522 C CA . ASN A 1 188 ? -50.079 -4.159 81.100 1.00 41.09 188 ASN A CA 1
ATOM 1523 C C . ASN A 1 188 ? -50.105 -5.497 80.327 1.00 41.09 188 ASN A C 1
ATOM 1525 O O . ASN A 1 188 ? -51.183 -5.922 79.922 1.00 41.09 188 ASN A O 1
ATOM 1529 N N . ILE A 1 189 ? -48.982 -6.213 80.173 1.00 41.34 189 ILE A N 1
ATOM 1530 C CA . ILE A 1 189 ? -48.943 -7.538 79.504 1.00 41.34 189 ILE A CA 1
ATOM 1531 C C . ILE A 1 189 ? -48.830 -8.692 80.526 1.00 41.34 189 ILE A C 1
ATOM 1533 O O . ILE A 1 189 ? -48.118 -9.669 80.320 1.00 41.34 189 ILE A O 1
ATOM 1537 N N . VAL A 1 190 ? -49.539 -8.591 81.660 1.00 42.50 190 VAL A N 1
ATOM 1538 C CA . VAL A 1 190 ? -49.676 -9.691 82.641 1.00 42.50 190 VAL A CA 1
ATOM 1539 C C . VAL A 1 190 ? -51.111 -9.782 83.177 1.00 42.50 190 VAL A C 1
ATOM 1541 O O . VAL A 1 190 ? -51.392 -9.396 84.311 1.00 42.50 190 VAL A O 1
ATOM 1544 N N . LYS A 1 191 ? -52.030 -10.311 82.356 1.00 43.41 191 LYS A N 1
ATOM 1545 C CA . LYS A 1 191 ? -53.230 -11.073 82.774 1.00 43.41 191 LYS A CA 1
ATOM 1546 C C . LYS A 1 191 ? -53.962 -11.643 81.553 1.00 43.41 191 LYS A C 1
ATOM 1548 O O . LYS A 1 191 ? -54.071 -10.974 80.538 1.00 43.41 191 LYS A O 1
ATOM 1553 N N . LYS A 1 192 ? -54.510 -12.857 81.708 1.00 44.00 192 LYS A N 1
ATOM 1554 C CA . LYS A 1 192 ? -55.227 -13.654 80.688 1.00 44.00 192 LYS A CA 1
ATOM 1555 C C . LYS A 1 192 ? -54.397 -14.060 79.454 1.00 44.00 192 LYS A C 1
ATOM 1557 O O . LYS A 1 192 ? -54.531 -13.483 78.384 1.00 44.00 192 LYS A O 1
ATOM 1562 N N . THR A 1 193 ? -53.655 -15.160 79.581 1.00 35.09 193 THR A N 1
ATOM 1563 C CA . THR A 1 193 ? -53.970 -16.417 78.863 1.00 35.09 193 THR A CA 1
ATOM 1564 C C . THR A 1 193 ? -53.255 -17.561 79.585 1.00 35.09 193 THR A C 1
ATOM 1566 O O . THR A 1 193 ? -52.045 -17.738 79.487 1.00 35.09 193 THR A O 1
ATOM 1569 N N . THR A 1 194 ? -54.015 -18.306 80.380 1.00 34.34 194 THR A N 1
ATOM 1570 C CA . THR A 1 194 ? -53.616 -19.547 81.059 1.00 34.34 194 THR A CA 1
ATOM 1571 C C . THR A 1 194 ? -54.809 -20.499 80.956 1.00 34.34 194 THR A C 1
ATOM 1573 O O . THR A 1 194 ? -55.927 -20.024 80.777 1.00 34.34 194 THR A O 1
ATOM 1576 N N . GLU A 1 195 ? -54.553 -21.805 81.080 1.00 35.81 195 GLU A N 1
ATOM 1577 C CA . GLU A 1 195 ? -55.384 -22.928 80.606 1.00 35.81 195 GLU A CA 1
ATOM 1578 C C . GLU A 1 195 ? -55.202 -23.177 79.090 1.00 35.81 195 GLU A C 1
ATOM 1580 O O . GLU A 1 195 ? -55.334 -22.258 78.290 1.00 35.81 195 GLU A O 1
ATOM 1585 N N . ARG A 1 196 ? -54.843 -24.385 78.622 1.00 33.25 196 ARG A N 1
ATOM 1586 C CA . ARG A 1 196 ? -54.869 -25.718 79.267 1.00 33.25 196 ARG A CA 1
ATOM 1587 C C . ARG A 1 196 ? -53.634 -26.584 78.894 1.00 33.25 196 ARG A C 1
ATOM 1589 O O . ARG A 1 196 ? -53.249 -26.639 77.735 1.00 33.25 196 ARG A O 1
ATOM 1596 N N . PHE A 1 197 ? -53.044 -27.248 79.898 1.00 32.03 197 PHE A N 1
ATOM 1597 C CA . PHE A 1 197 ? -51.957 -28.268 79.841 1.00 32.03 197 PHE A CA 1
ATOM 1598 C C . PHE A 1 197 ? -52.497 -29.667 79.399 1.00 32.03 197 PHE A C 1
ATOM 1600 O O . PHE A 1 197 ? -53.722 -29.748 79.267 1.00 32.03 197 PHE A O 1
ATOM 1607 N N . PRO A 1 198 ? -51.709 -30.771 79.204 1.00 44.44 198 PRO A N 1
ATOM 1608 C CA . PRO A 1 198 ? -50.337 -31.089 79.684 1.00 44.44 198 PRO A CA 1
ATOM 1609 C C . PRO A 1 198 ? -49.334 -31.647 78.614 1.00 44.44 198 PRO A C 1
ATOM 1611 O O . PRO A 1 198 ? -49.734 -31.926 77.493 1.00 44.44 198 PRO A O 1
ATOM 1614 N N . GLN A 1 199 ? -48.002 -31.552 78.818 1.00 40.19 199 GLN A N 1
ATOM 1615 C CA . GLN A 1 199 ? -47.013 -32.607 79.227 1.00 40.19 199 GLN A CA 1
ATOM 1616 C C . GLN A 1 199 ? -46.972 -33.884 78.340 1.00 40.19 199 GLN A C 1
ATOM 1618 O O . GLN A 1 199 ? -48.032 -34.411 78.025 1.00 40.19 199 GLN A O 1
ATOM 1623 N N . THR A 1 200 ? -45.833 -34.481 77.931 1.00 36.94 200 THR A N 1
ATOM 1624 C CA . THR A 1 200 ? -44.365 -34.264 78.163 1.00 36.94 200 THR A CA 1
ATOM 1625 C C . THR A 1 200 ? -43.559 -34.840 76.937 1.00 36.94 200 THR A C 1
ATOM 1627 O O . THR A 1 200 ? -44.160 -34.898 75.872 1.00 36.94 200 THR A O 1
ATOM 1630 N N . PHE A 1 201 ? -42.265 -35.244 76.868 1.00 33.19 201 PHE A N 1
ATOM 1631 C CA . PHE A 1 201 ? -41.204 -35.556 77.855 1.00 33.19 201 PHE A CA 1
ATOM 1632 C C . PHE A 1 201 ? -39.740 -35.260 77.389 1.00 33.19 201 PHE A C 1
ATOM 1634 O O . PHE A 1 201 ? -39.324 -34.110 77.494 1.00 33.19 201 PHE A O 1
ATOM 1641 N N . GLU A 1 202 ? -38.949 -36.254 76.939 1.00 35.41 202 GLU A N 1
ATOM 1642 C CA . GLU A 1 202 ? -37.461 -36.247 76.900 1.00 35.41 202 GLU A CA 1
ATOM 1643 C C . GLU A 1 202 ? -36.827 -36.935 75.659 1.00 35.41 202 GLU A C 1
ATOM 1645 O O . GLU A 1 202 ? -37.501 -37.684 74.955 1.00 35.41 202 GLU A O 1
ATOM 1650 N N . GLY A 1 203 ? -35.502 -36.758 75.477 1.00 34.16 203 GLY A N 1
ATOM 1651 C CA . GLY A 1 203 ? -34.604 -37.601 74.652 1.00 34.16 203 GLY A CA 1
ATOM 1652 C C . GLY A 1 203 ? -34.172 -36.952 73.322 1.00 34.16 203 GLY A C 1
ATOM 1653 O O . GLY A 1 203 ? -35.022 -36.767 72.461 1.00 34.16 203 GLY A O 1
ATOM 1654 N N . SER A 1 204 ? -32.944 -36.481 73.048 1.00 36.88 204 SER A N 1
ATOM 1655 C CA . SER A 1 204 ? -31.540 -36.836 73.397 1.00 36.88 204 SER A CA 1
ATOM 1656 C C . SER A 1 204 ? -30.827 -37.721 72.356 1.00 36.88 204 SER A C 1
ATOM 1658 O O . SER A 1 204 ? -31.437 -38.583 71.740 1.00 36.88 204 SER A O 1
ATOM 1660 N N . ASP A 1 205 ? -29.519 -37.462 72.208 1.00 41.41 205 ASP A N 1
ATOM 1661 C CA . ASP A 1 205 ? -28.519 -38.042 71.285 1.00 41.41 205 ASP A CA 1
ATOM 1662 C C . ASP A 1 205 ? -28.756 -37.857 69.767 1.00 41.41 205 ASP A C 1
ATOM 1664 O O . ASP A 1 205 ? -29.871 -37.944 69.273 1.00 41.41 205 ASP A O 1
ATOM 1668 N N . LYS A 1 206 ? -27.801 -37.440 68.913 1.00 42.66 206 LYS A N 1
ATOM 1669 C CA . LYS A 1 206 ? -26.314 -37.454 68.837 1.00 42.66 206 LYS A CA 1
ATOM 1670 C C . LYS A 1 206 ? -25.675 -38.750 68.304 1.00 42.66 206 LYS A C 1
ATOM 1672 O O . LYS A 1 206 ? -25.521 -39.723 69.020 1.00 42.66 206 LYS A O 1
ATOM 1677 N N . ASN A 1 207 ? -25.122 -38.630 67.091 1.00 39.50 207 ASN A N 1
ATOM 1678 C CA . ASN A 1 207 ? -24.012 -39.408 66.519 1.00 39.50 207 ASN A CA 1
ATOM 1679 C C . ASN A 1 207 ? -24.096 -40.948 66.539 1.00 39.50 207 ASN A C 1
ATOM 1681 O O . ASN A 1 207 ? -23.577 -41.598 67.442 1.00 39.50 207 ASN A O 1
ATOM 1685 N N . ALA A 1 208 ? -24.495 -41.521 65.400 1.00 40.62 208 ALA A N 1
ATOM 1686 C CA . ALA A 1 208 ? -24.003 -42.822 64.949 1.00 40.62 208 ALA A CA 1
ATOM 1687 C C . ALA A 1 208 ? -23.337 -42.680 63.566 1.00 40.62 208 ALA A C 1
ATOM 1689 O O . ALA A 1 208 ? -23.892 -42.065 62.657 1.00 40.62 208 ALA A O 1
ATOM 1690 N N . LYS A 1 209 ? -22.126 -43.233 63.422 1.00 43.16 209 LYS A N 1
ATOM 1691 C CA . LYS A 1 209 ? -21.496 -43.553 62.126 1.00 43.16 209 LYS A CA 1
ATOM 1692 C C . LYS A 1 209 ? -21.799 -45.022 61.775 1.00 43.16 209 LYS A C 1
ATOM 1694 O O . LYS A 1 209 ? -22.401 -45.720 62.583 1.00 43.16 209 LYS A O 1
ATOM 1699 N N . LEU A 1 210 ? -21.274 -45.478 60.630 1.00 38.97 210 LEU A N 1
ATOM 1700 C CA . LEU A 1 210 ? -21.514 -46.771 59.961 1.00 38.97 210 LEU A CA 1
ATOM 1701 C C . LEU A 1 210 ? -22.878 -46.832 59.234 1.00 38.97 210 LEU A C 1
ATOM 1703 O O . LEU A 1 210 ? -23.864 -46.312 59.734 1.00 38.97 210 LEU A O 1
ATOM 1707 N N . GLY A 1 211 ? -22.987 -47.438 58.047 1.00 34.34 211 GLY A N 1
ATOM 1708 C CA . GLY A 1 211 ? -21.919 -47.936 57.167 1.00 34.34 211 GLY A CA 1
ATOM 1709 C C . GLY A 1 211 ? -22.397 -48.992 56.157 1.00 34.34 211 GLY A C 1
ATOM 1710 O O . GLY A 1 211 ? -23.229 -49.815 56.502 1.00 34.34 211 GLY A O 1
ATOM 1711 N N . ILE A 1 212 ? -21.811 -48.968 54.951 1.00 43.72 212 ILE A N 1
ATOM 1712 C CA . ILE A 1 212 ? -21.717 -50.053 53.943 1.00 43.72 212 ILE A CA 1
ATOM 1713 C C . ILE A 1 212 ? -22.946 -50.946 53.642 1.00 43.72 212 ILE A C 1
ATOM 1715 O O . ILE A 1 212 ? -23.189 -51.927 54.328 1.00 43.72 212 ILE A O 1
ATOM 1719 N N . TYR A 1 213 ? -23.596 -50.693 52.500 1.00 36.81 213 TYR A N 1
ATOM 1720 C CA . TYR A 1 213 ? -24.214 -51.659 51.560 1.00 36.81 213 TYR A CA 1
ATOM 1721 C C . TYR A 1 213 ? -24.523 -50.879 50.259 1.00 36.81 213 TYR A C 1
ATOM 1723 O O . TYR A 1 213 ? -24.828 -49.691 50.347 1.00 36.81 213 TYR A O 1
ATOM 1731 N N . GLY A 1 214 ? -24.467 -51.428 49.043 1.00 37.66 214 GLY A N 1
ATOM 1732 C CA . GLY A 1 214 ? -24.046 -52.753 48.559 1.00 37.66 214 GLY A CA 1
ATOM 1733 C C . GLY A 1 214 ? -24.141 -52.783 47.017 1.00 37.66 214 GLY A C 1
ATOM 1734 O O . GLY A 1 214 ? -24.796 -51.913 46.448 1.00 37.66 214 GLY A O 1
ATOM 1735 N N . ASP A 1 215 ? -23.466 -53.724 46.350 1.00 43.03 215 ASP A N 1
ATOM 1736 C CA . ASP A 1 215 ? -23.240 -53.715 44.889 1.00 43.03 215 ASP A CA 1
ATOM 1737 C C . ASP A 1 215 ? -24.501 -53.744 44.001 1.00 43.03 215 ASP A C 1
ATOM 1739 O O . ASP A 1 215 ? -25.455 -54.479 44.269 1.00 43.03 215 ASP A O 1
ATOM 1743 N N . THR A 1 216 ? -24.439 -53.061 42.850 1.00 48.31 216 THR A N 1
ATOM 1744 C CA . THR A 1 216 ? -24.598 -53.690 41.517 1.00 48.31 216 THR A CA 1
ATOM 1745 C C . THR A 1 216 ? -24.017 -52.814 40.406 1.00 48.31 216 THR A C 1
ATOM 1747 O O . THR A 1 216 ? -23.886 -51.590 40.634 1.00 48.31 216 THR A O 1
#

Sequence (216 aa):
MPPKKEIQAAELGINLSSRTETEYFKWFLACLLFGKPVQQAVAKRAFLELIQEGITSPDTILDAGWDRLVEILDEGHYVRYDFSTATKLLDVSRAIKEEYGTFGEMLRRFGTEELGVRMQEFRGVGPKTRRELIDLQYEIETAREQIKKKEQRISLLQKELSDRANPPSQPVSRDSTIEPDYEFIGKNIVKKTTERFPQTFEGSDKNAKLGIYGDT